Protein AF-A0AAN8IPD5-F1 (afdb_monomer)

Sequence (242 aa):
MLTAFNKPEFPAAEMFLQVVGNLLVKNCRNKSADIAIRTVSLEYLGLITSRLRSSMIWSIEDSKERMDLVVKTIKYEDNVQEDGTSLWPSVADVDISDMTFSEKQMELERALLDYIIVNKDITVEYAVRFYCCVWYKEILEDLQELEARYAESKRENLSEKEHRKNESRHLKKVKRAQAQKIFLIDLLGRKKDRQRRYENAKRFGSSMLESDVAWCIKYLAAKREFTHSFDSFLKQVSIFFY

Mean predicted aligned error: 6.93 Å

Solvent-accessible surface area (backbone atoms only — not comparable to full-atom values): 13507 Å² total; per-residue (Å²): 97,81,87,36,46,82,36,80,74,36,66,63,34,55,60,52,50,46,55,49,48,54,51,30,53,53,44,51,67,37,84,88,50,55,66,67,60,26,52,55,27,47,54,54,47,50,54,50,40,55,53,48,54,62,54,52,60,68,35,63,67,61,51,64,65,50,48,52,51,51,47,22,42,32,54,41,55,74,42,46,44,97,86,72,52,45,89,48,98,45,51,85,68,46,85,61,83,88,55,48,72,69,54,52,50,50,51,53,54,50,44,53,46,48,49,44,50,59,47,87,54,78,58,32,63,53,26,50,50,49,52,42,52,50,56,46,49,51,50,51,54,53,47,53,52,51,52,53,55,51,58,50,60,68,73,49,97,64,55,71,71,52,50,55,51,51,49,54,53,47,52,54,52,52,54,50,52,51,52,53,48,51,50,45,52,57,74,67,43,59,72,66,61,52,49,49,51,34,53,47,31,65,73,76,43,56,64,55,54,72,73,51,47,54,38,48,56,42,46,75,43,55,85,39,68,65,67,63,37,42,66,62,52,50,50,56,57,56,59,73,80,108

Foldseek 3Di:
DLVCVLPLLCLCPLVVLVVLLVVLLVQLPPPPHDPVSNVVSLVVLVVLLVSLVVLLVLQPPPPPVLLLLLLLLLQQLVQQDPVRDGPAPDSVRRDCPPPDPLNSLLSLLLLSLLQLLLPPDPSSLVSLVVSLVVVLVVLVVVLVVLVVVLVVVVVDPDDPVVNVVSVVVSVVSVVSSVVSNVSSVVSNDDPVVSVVSNVVCVVSNRSDDPVSSSNSSSNVCVPPVSSVCSVVSVVSSVVSVD

Structure (mmCIF, N/CA/C/O backbone):
data_AF-A0AAN8IPD5-F1
#
_entry.id   AF-A0AAN8IPD5-F1
#
loop_
_atom_site.group_PDB
_atom_site.id
_atom_site.type_symbol
_atom_site.label_atom_id
_atom_site.label_alt_id
_atom_site.label_comp_id
_atom_site.label_asym_id
_atom_site.label_entity_id
_atom_site.label_seq_id
_atom_site.pdbx_PDB_ins_code
_atom_site.Cartn_x
_atom_site.Cartn_y
_atom_site.Cartn_z
_atom_site.occupancy
_atom_site.B_iso_or_equiv
_atom_site.auth_seq_id
_atom_site.auth_comp_id
_atom_site.auth_asym_id
_atom_site.auth_atom_id
_atom_site.pdbx_PDB_model_num
ATOM 1 N N . MET A 1 1 ? -19.473 -7.414 -1.169 1.00 70.44 1 MET A N 1
ATOM 2 C CA . MET A 1 1 ? -18.384 -6.752 -0.412 1.00 70.44 1 MET A CA 1
ATOM 3 C C . MET A 1 1 ? -17.272 -7.718 -0.039 1.00 70.44 1 MET A C 1
ATOM 5 O O . MET A 1 1 ? -16.181 -7.547 -0.550 1.00 70.44 1 MET A O 1
ATOM 9 N N . LEU A 1 2 ? -17.513 -8.770 0.751 1.00 75.56 2 LEU A N 1
ATOM 10 C CA . LEU A 1 2 ? -16.447 -9.721 1.123 1.00 75.56 2 LEU A CA 1
ATOM 11 C C . LEU A 1 2 ? -15.816 -10.476 -0.059 1.00 75.56 2 LEU A C 1
ATOM 13 O O . LEU A 1 2 ? -14.651 -10.837 -0.000 1.00 75.56 2 LEU A O 1
ATOM 17 N N . THR A 1 3 ? -16.564 -10.682 -1.142 1.00 77.75 3 THR A N 1
ATOM 18 C CA . THR A 1 3 ? -16.054 -11.236 -2.408 1.00 77.75 3 THR A CA 1
ATOM 19 C C . THR A 1 3 ? -15.225 -10.243 -3.224 1.00 77.75 3 THR A C 1
ATOM 21 O O . THR A 1 3 ? -14.477 -10.659 -4.100 1.00 77.75 3 THR A O 1
ATOM 24 N N . ALA A 1 4 ? -15.386 -8.944 -2.967 1.00 80.56 4 ALA A N 1
ATOM 25 C CA . ALA A 1 4 ? -14.623 -7.863 -3.588 1.00 80.56 4 ALA A CA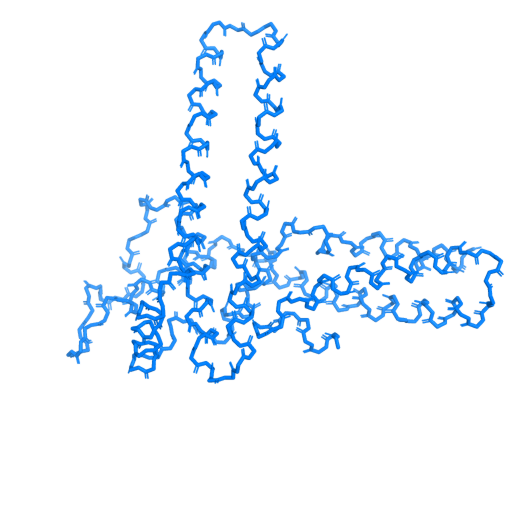 1
ATOM 26 C C . ALA A 1 4 ? -13.426 -7.435 -2.723 1.00 80.56 4 ALA A C 1
ATOM 28 O O . ALA A 1 4 ? -12.550 -6.715 -3.186 1.00 80.56 4 ALA A O 1
ATOM 29 N N . PHE A 1 5 ? -13.377 -7.879 -1.466 1.00 80.75 5 PHE A N 1
ATOM 30 C CA . PHE A 1 5 ? -12.255 -7.639 -0.573 1.00 80.75 5 PHE A CA 1
ATOM 31 C C . PHE A 1 5 ? -10.993 -8.315 -1.119 1.00 80.75 5 PHE A C 1
ATOM 33 O O . PHE A 1 5 ? -11.039 -9.482 -1.507 1.00 80.75 5 PHE A O 1
ATOM 40 N N . ASN A 1 6 ? -9.882 -7.576 -1.148 1.00 80.62 6 ASN A N 1
ATOM 41 C CA . ASN A 1 6 ? -8.613 -7.964 -1.776 1.00 80.62 6 ASN A CA 1
ATOM 42 C C . ASN A 1 6 ? -8.666 -8.206 -3.292 1.00 80.62 6 ASN A C 1
ATOM 44 O O . ASN A 1 6 ? -7.757 -8.835 -3.832 1.00 80.62 6 ASN A O 1
ATOM 48 N N . LYS A 1 7 ? -9.696 -7.712 -3.989 1.00 86.50 7 LYS A N 1
ATOM 49 C CA . LYS A 1 7 ? -9.678 -7.651 -5.451 1.00 86.50 7 LYS A CA 1
ATOM 50 C C . LYS A 1 7 ? -9.074 -6.325 -5.925 1.00 86.50 7 LYS A C 1
ATOM 52 O O . LYS A 1 7 ? -9.494 -5.280 -5.419 1.00 86.50 7 LYS A O 1
ATOM 57 N N . PRO A 1 8 ? -8.139 -6.346 -6.889 1.00 86.44 8 PRO A N 1
ATOM 58 C CA . PRO A 1 8 ? -7.454 -5.143 -7.362 1.00 86.44 8 PRO A CA 1
ATOM 59 C C . PRO A 1 8 ? -8.409 -4.128 -8.003 1.00 86.44 8 PRO A C 1
ATOM 61 O O . PRO A 1 8 ? -8.171 -2.929 -7.949 1.00 86.44 8 PRO A O 1
ATOM 64 N N . GLU A 1 9 ? -9.532 -4.565 -8.570 1.00 84.69 9 GLU A N 1
ATOM 65 C CA . GLU A 1 9 ? -10.496 -3.662 -9.208 1.00 84.69 9 GLU A CA 1
ATOM 66 C C . GLU A 1 9 ? -11.359 -2.897 -8.190 1.00 84.69 9 GLU A C 1
ATOM 68 O O . GLU A 1 9 ? -11.999 -1.902 -8.531 1.00 84.69 9 GLU A O 1
ATOM 73 N N . PHE A 1 10 ? -11.384 -3.344 -6.928 1.00 88.12 10 PHE A N 1
ATOM 74 C CA . PHE A 1 10 ? -12.294 -2.841 -5.897 1.00 88.12 10 PHE A CA 1
ATOM 75 C C . PHE A 1 10 ? -11.559 -2.357 -4.636 1.00 88.12 10 PHE A C 1
ATOM 77 O O . PHE A 1 10 ? -11.841 -2.837 -3.533 1.00 88.12 10 PHE A O 1
ATOM 84 N N . PRO A 1 11 ? -10.672 -1.349 -4.736 1.00 88.12 11 PRO A N 1
ATOM 85 C CA . PRO A 1 11 ? -9.880 -0.899 -3.590 1.00 88.12 11 PRO A CA 1
ATOM 86 C C . PRO A 1 11 ? -10.719 -0.291 -2.458 1.00 88.12 11 PRO A C 1
ATOM 88 O O . PRO A 1 11 ? -10.332 -0.342 -1.293 1.00 88.12 11 PRO A O 1
ATOM 91 N N . ALA A 1 12 ? -11.906 0.238 -2.767 1.00 88.25 12 ALA A N 1
ATOM 92 C CA . ALA A 1 12 ? -12.805 0.815 -1.771 1.00 88.25 12 ALA A CA 1
ATOM 93 C C . ALA A 1 12 ? -13.471 -0.224 -0.852 1.00 88.25 12 ALA A C 1
ATOM 95 O O . ALA A 1 12 ? -14.031 0.148 0.182 1.00 88.25 12 ALA A O 1
ATOM 96 N N . ALA A 1 13 ? -13.422 -1.517 -1.199 1.00 88.50 13 ALA A N 1
ATOM 97 C CA . ALA A 1 13 ? -14.066 -2.573 -0.421 1.00 88.50 13 ALA A CA 1
ATOM 98 C C . ALA A 1 13 ? -13.565 -2.614 1.032 1.00 88.50 13 ALA A C 1
ATOM 100 O O . ALA A 1 13 ? -14.363 -2.824 1.943 1.00 88.50 13 ALA A O 1
ATOM 101 N N . GLU A 1 14 ? -12.272 -2.362 1.250 1.00 86.38 14 GLU A N 1
ATOM 102 C CA . GLU A 1 14 ? -11.670 -2.286 2.584 1.00 86.38 14 GLU A CA 1
ATOM 103 C C . GLU A 1 14 ? -12.307 -1.173 3.430 1.00 86.38 14 GLU A C 1
ATOM 105 O O . GLU A 1 14 ? -12.790 -1.431 4.532 1.00 86.38 14 GLU A O 1
ATOM 110 N N . MET A 1 15 ? -12.399 0.048 2.889 1.00 87.06 15 MET A N 1
ATOM 111 C CA . MET A 1 15 ? -12.992 1.189 3.596 1.00 87.06 15 MET A CA 1
ATOM 112 C C . MET A 1 15 ? -14.460 0.940 3.951 1.00 87.06 15 MET A C 1
ATOM 114 O O . MET A 1 15 ? -14.888 1.237 5.067 1.00 87.06 15 MET A O 1
ATOM 118 N N . PHE A 1 16 ? -15.236 0.353 3.035 1.00 89.50 16 PHE A N 1
ATOM 119 C CA . PHE A 1 16 ? -16.620 -0.011 3.332 1.00 89.50 16 PHE A CA 1
ATOM 120 C C . PHE A 1 16 ? -16.709 -1.059 4.439 1.00 89.50 16 PHE A C 1
ATOM 122 O O . PHE A 1 16 ? -17.529 -0.914 5.344 1.00 89.50 16 PHE A O 1
ATOM 129 N N . LEU A 1 17 ? -15.860 -2.089 4.410 1.00 89.38 17 LEU A N 1
ATOM 130 C CA . LEU A 1 17 ? -15.836 -3.110 5.456 1.00 89.38 17 LEU A CA 1
ATOM 131 C C . LEU A 1 17 ? -15.392 -2.547 6.810 1.00 89.38 17 LEU A C 1
ATOM 133 O O . LEU A 1 17 ? -15.944 -2.959 7.826 1.00 89.38 17 LEU A O 1
ATOM 137 N N . GLN A 1 18 ? -14.481 -1.573 6.841 1.00 88.19 18 GLN A N 1
ATOM 138 C CA . GLN A 1 18 ? -14.094 -0.874 8.067 1.00 88.19 18 GLN A CA 1
ATOM 139 C C . GLN A 1 18 ? -15.270 -0.091 8.669 1.00 88.19 18 GLN A C 1
ATOM 141 O O . GLN A 1 18 ? -15.538 -0.192 9.870 1.00 88.19 18 GLN A O 1
ATOM 146 N N . VAL A 1 19 ? -15.997 0.674 7.849 1.00 89.62 19 VAL A N 1
ATOM 147 C CA . VAL A 1 19 ? -17.173 1.441 8.295 1.00 89.62 19 VAL A CA 1
ATOM 148 C C . VAL A 1 19 ? -18.281 0.504 8.772 1.00 89.62 19 VAL A C 1
ATOM 150 O O . VAL A 1 19 ? -18.838 0.709 9.852 1.00 89.62 19 VAL A O 1
ATOM 153 N N . VAL A 1 20 ? -18.571 -0.546 8.001 1.00 90.31 20 VAL A N 1
ATOM 154 C CA . VAL A 1 20 ? -19.571 -1.558 8.355 1.00 90.31 20 VAL A CA 1
ATOM 155 C C . VAL A 1 20 ? -19.167 -2.284 9.635 1.00 90.31 20 VAL A C 1
ATOM 157 O O . VAL A 1 20 ? -19.978 -2.364 10.548 1.00 90.31 20 VAL A O 1
ATOM 160 N N . GLY A 1 21 ? -17.919 -2.736 9.766 1.00 89.50 21 GLY A N 1
ATOM 161 C CA . GLY A 1 21 ? -17.414 -3.385 10.979 1.00 89.50 21 GLY A CA 1
ATOM 162 C C . GLY A 1 21 ? -17.592 -2.508 12.220 1.00 89.50 21 GLY A C 1
ATOM 163 O O . GLY A 1 21 ? -18.128 -2.959 13.232 1.00 89.50 21 GLY A O 1
ATOM 164 N N . ASN A 1 22 ? -17.259 -1.219 12.118 1.00 88.56 22 ASN A N 1
ATOM 165 C CA . ASN A 1 22 ? -17.457 -0.257 13.205 1.00 88.56 22 ASN A CA 1
ATOM 166 C C . ASN A 1 22 ? -18.940 -0.055 13.559 1.00 88.56 22 ASN A C 1
ATOM 168 O O . ASN A 1 22 ? -19.281 0.062 14.738 1.00 88.56 22 ASN A O 1
ATOM 172 N N . LEU A 1 23 ? -19.828 -0.016 12.563 1.00 90.12 23 LEU A N 1
ATOM 173 C CA . LEU A 1 23 ? -21.273 0.081 12.780 1.00 90.12 23 LEU A CA 1
ATOM 174 C C . LEU A 1 23 ? -21.830 -1.181 13.453 1.00 90.12 23 LEU A C 1
ATOM 176 O O . LEU A 1 23 ? -22.587 -1.072 14.416 1.00 90.12 23 LEU A O 1
ATOM 180 N N . LEU A 1 24 ? -21.419 -2.365 12.994 1.00 89.94 24 LEU A N 1
ATOM 181 C CA . LEU A 1 24 ? -21.829 -3.649 13.567 1.00 89.94 24 LEU A CA 1
ATOM 182 C C . LEU A 1 24 ? -21.395 -3.756 15.031 1.00 89.94 24 LEU A C 1
ATOM 184 O O . LEU A 1 24 ? -22.208 -4.095 15.885 1.00 89.94 24 LEU A O 1
ATOM 188 N N . VAL A 1 25 ? -20.157 -3.366 15.350 1.00 88.56 25 VAL A N 1
ATOM 189 C CA . VAL A 1 25 ? -19.668 -3.312 16.737 1.00 88.56 25 VAL A CA 1
ATOM 190 C C . VAL A 1 25 ? -20.524 -2.383 17.603 1.00 88.56 25 VAL A C 1
ATOM 192 O O . VAL A 1 25 ? -20.877 -2.746 18.728 1.00 88.56 25 VAL A O 1
ATOM 195 N N . LYS A 1 26 ? -20.887 -1.198 17.095 1.00 87.75 26 LYS A N 1
ATOM 196 C CA . LYS A 1 26 ? -21.768 -0.263 17.815 1.00 87.75 26 LYS A CA 1
ATOM 197 C C . LYS A 1 26 ? -23.149 -0.868 18.067 1.00 87.75 26 LYS A C 1
ATOM 199 O O . LYS A 1 26 ? -23.649 -0.762 19.184 1.00 87.75 26 LYS A O 1
ATOM 204 N N . ASN A 1 27 ? -23.729 -1.538 17.072 1.00 86.94 27 ASN A N 1
ATOM 205 C CA . ASN A 1 27 ? -25.028 -2.195 17.204 1.00 86.94 27 ASN A CA 1
ATOM 206 C C . ASN A 1 27 ? -24.983 -3.359 18.202 1.00 86.94 27 ASN A C 1
ATOM 208 O O . ASN A 1 27 ? -25.847 -3.431 19.069 1.00 86.94 27 ASN A O 1
ATOM 212 N N . CYS A 1 28 ? -23.953 -4.213 18.160 1.00 84.00 28 CYS A N 1
ATOM 213 C CA . CYS A 1 28 ? -23.793 -5.323 19.108 1.00 84.00 28 CYS A CA 1
ATOM 214 C C . CYS A 1 28 ? -23.699 -4.846 20.568 1.00 84.00 28 CYS A C 1
ATOM 216 O O . CYS A 1 28 ? -24.273 -5.471 21.464 1.00 84.00 28 CYS A O 1
ATOM 218 N N . ARG A 1 29 ? -22.995 -3.728 20.803 1.00 83.75 29 ARG A N 1
ATOM 219 C CA . ARG A 1 29 ? -22.810 -3.118 22.133 1.00 83.75 29 ARG A CA 1
ATOM 220 C C . ARG A 1 29 ? -24.035 -2.371 22.653 1.00 83.75 29 ARG A C 1
ATOM 222 O O . ARG A 1 29 ? -24.125 -2.121 23.855 1.00 83.75 29 ARG A O 1
ATOM 229 N N . ASN A 1 30 ? -24.951 -1.976 21.775 1.00 86.75 30 ASN A N 1
ATOM 230 C CA . ASN A 1 30 ? -26.115 -1.200 22.168 1.00 86.75 30 ASN A CA 1
ATOM 231 C C . ASN A 1 30 ? -27.138 -2.093 22.887 1.00 86.75 30 ASN A C 1
ATOM 233 O O . ASN A 1 30 ? -27.908 -2.805 22.250 1.00 86.75 30 ASN A O 1
ATOM 237 N N . LYS A 1 31 ? -27.169 -2.031 24.224 1.00 83.19 31 LYS A N 1
ATOM 238 C CA . LYS A 1 31 ? -28.110 -2.808 25.053 1.00 83.19 31 LYS A CA 1
ATOM 239 C C . LYS A 1 31 ? -29.580 -2.449 24.810 1.00 83.19 31 LYS A C 1
ATOM 241 O O . LYS A 1 31 ? -30.440 -3.267 25.111 1.00 83.19 31 LYS A O 1
ATOM 246 N N . SER A 1 32 ? -29.852 -1.263 24.268 1.00 86.38 32 SER A N 1
ATOM 247 C CA . SER A 1 32 ? -31.203 -0.799 23.938 1.00 86.38 32 SER A CA 1
ATOM 248 C C . SER A 1 32 ? -31.654 -1.216 22.535 1.00 86.38 32 SER A C 1
ATOM 250 O O . SER A 1 32 ? -32.812 -1.003 22.189 1.00 86.38 32 SER A O 1
ATOM 252 N N . ALA A 1 33 ? -30.754 -1.759 21.708 1.00 85.69 33 ALA A N 1
ATOM 253 C CA . ALA A 1 33 ? -31.112 -2.279 20.394 1.00 85.69 33 ALA A CA 1
ATOM 254 C C . ALA A 1 33 ? -31.815 -3.637 20.519 1.00 85.69 33 ALA A C 1
ATOM 256 O O . ALA A 1 33 ? -31.508 -4.426 21.416 1.00 85.69 33 ALA A O 1
ATOM 257 N N . ASP A 1 34 ? -32.714 -3.912 19.573 1.00 90.38 34 ASP A N 1
ATOM 258 C CA . ASP A 1 34 ? -33.399 -5.197 19.460 1.00 90.38 34 ASP A CA 1
ATOM 259 C C . ASP A 1 34 ? -32.383 -6.354 19.434 1.00 90.38 34 ASP A C 1
ATOM 261 O O . ASP A 1 34 ? -31.354 -6.294 18.749 1.00 90.38 34 ASP A O 1
ATOM 265 N N . ILE A 1 35 ? -32.688 -7.418 20.177 1.00 87.31 35 ILE A N 1
ATOM 266 C CA . ILE A 1 35 ? -31.917 -8.662 20.206 1.00 87.31 35 ILE A CA 1
ATOM 267 C C . ILE A 1 35 ? -31.727 -9.189 18.781 1.00 87.31 35 ILE A C 1
ATOM 269 O O . ILE A 1 35 ? -30.620 -9.597 18.442 1.00 87.31 35 ILE A O 1
ATOM 273 N N . ALA A 1 36 ? -32.745 -9.097 17.919 1.00 90.38 36 ALA A N 1
ATOM 274 C CA . ALA A 1 36 ? -32.643 -9.526 16.526 1.00 90.38 36 ALA A CA 1
ATOM 275 C C . ALA A 1 36 ? -31.544 -8.765 15.759 1.00 90.38 36 ALA A C 1
ATOM 277 O O . ALA A 1 36 ? -30.715 -9.376 15.082 1.00 90.38 36 ALA A O 1
ATOM 278 N N . ILE A 1 37 ? -31.474 -7.437 15.917 1.00 88.75 37 ILE A N 1
ATOM 279 C CA . ILE A 1 37 ? -30.447 -6.596 15.277 1.00 88.75 37 ILE A CA 1
ATOM 280 C C . ILE A 1 37 ? -29.057 -6.949 15.808 1.00 88.75 37 ILE A C 1
ATOM 282 O O . ILE A 1 37 ? -28.092 -6.997 15.040 1.00 88.75 37 ILE A O 1
ATOM 286 N N . ARG A 1 38 ? -28.941 -7.207 17.113 1.00 88.19 38 ARG A N 1
ATOM 287 C CA . ARG A 1 38 ? -27.674 -7.573 17.755 1.00 88.19 38 ARG A CA 1
ATOM 288 C C . ARG A 1 38 ? -27.175 -8.937 17.275 1.00 88.19 38 ARG A C 1
ATOM 290 O O . ARG A 1 38 ? -26.001 -9.047 16.935 1.00 88.19 38 ARG A O 1
ATOM 297 N N . THR A 1 39 ? -28.059 -9.929 17.164 1.00 88.81 39 THR A N 1
ATOM 298 C CA . THR A 1 39 ? -27.733 -11.270 16.651 1.00 88.81 39 THR A CA 1
ATOM 299 C C . THR A 1 39 ? -27.257 -11.210 15.201 1.00 88.81 39 THR A C 1
ATOM 301 O O . THR A 1 39 ? -26.165 -11.680 14.895 1.00 88.81 39 THR A O 1
ATOM 304 N N . VAL A 1 40 ? -28.002 -10.536 14.320 1.00 90.25 40 VAL A N 1
ATOM 305 C CA . VAL A 1 40 ? -27.607 -10.379 12.908 1.00 90.25 40 VAL A CA 1
ATOM 306 C C . VAL A 1 40 ? -26.288 -9.607 12.779 1.00 90.25 40 VAL A C 1
ATOM 308 O O . VAL A 1 40 ? -25.432 -9.940 11.959 1.00 90.25 40 VAL A O 1
ATOM 311 N N . SER A 1 41 ? -26.084 -8.582 13.613 1.00 90.31 41 SER A N 1
ATOM 312 C CA . SER A 1 41 ? -24.835 -7.815 13.600 1.00 90.31 41 SER A CA 1
ATOM 313 C C . SER A 1 41 ? -23.629 -8.672 13.999 1.00 90.31 41 SER A C 1
ATOM 315 O O . SER A 1 41 ? -22.549 -8.524 13.423 1.00 90.31 41 SER A O 1
ATOM 317 N N . LEU A 1 42 ? -23.818 -9.591 14.950 1.00 89.69 42 LEU A N 1
ATOM 318 C CA . LEU A 1 42 ? -22.801 -10.537 15.398 1.00 89.69 42 LEU A CA 1
ATOM 319 C C . LEU A 1 42 ? -22.427 -11.544 14.303 1.00 89.69 42 LEU A C 1
ATOM 321 O O . LEU A 1 42 ? -21.241 -11.788 14.087 1.00 89.69 42 LEU A O 1
ATOM 325 N N . GLU A 1 43 ? -23.411 -12.087 13.585 1.00 89.75 43 GLU A N 1
ATOM 326 C CA . GLU A 1 43 ? -23.185 -13.020 12.471 1.00 89.75 43 GLU A CA 1
ATOM 327 C C . GLU A 1 43 ? -22.338 -12.382 11.363 1.00 89.75 43 GLU A C 1
ATOM 329 O O . GLU A 1 43 ? -21.335 -12.954 10.921 1.00 89.75 43 GLU A O 1
ATOM 334 N N . TYR A 1 44 ? -22.682 -11.153 10.958 1.00 91.12 44 TYR A N 1
ATOM 335 C CA . TYR A 1 44 ? -21.899 -10.418 9.964 1.00 91.12 44 TYR A CA 1
ATOM 336 C C . TYR A 1 44 ? -20.493 -10.082 10.459 1.00 91.12 44 TYR A C 1
ATOM 338 O O . TYR A 1 44 ? -19.536 -10.193 9.690 1.00 91.12 44 TYR A O 1
ATOM 346 N N . LEU A 1 45 ? -20.345 -9.711 11.734 1.00 90.06 45 LEU A N 1
ATOM 347 C CA . LEU A 1 45 ? -19.032 -9.459 12.320 1.00 90.06 45 LEU A CA 1
ATOM 348 C C . LEU A 1 45 ? -18.175 -10.732 12.314 1.00 90.06 45 LEU A C 1
ATOM 350 O O . LEU A 1 45 ? -17.016 -10.675 11.917 1.00 90.06 45 LEU A O 1
ATOM 354 N N . GLY A 1 46 ? -18.750 -11.888 12.658 1.00 89.12 46 GLY A N 1
ATOM 355 C CA . GLY A 1 46 ? -18.075 -13.186 12.583 1.00 89.12 46 GLY A CA 1
ATOM 356 C C . GLY A 1 46 ? -17.599 -13.527 11.168 1.00 89.12 46 GLY A C 1
ATOM 357 O O . GLY A 1 46 ? -16.461 -13.966 10.983 1.00 89.12 46 GLY A O 1
ATOM 358 N N . LEU A 1 47 ? -18.422 -13.249 10.153 1.00 89.38 47 LEU A N 1
ATOM 359 C CA . LEU A 1 47 ? -18.060 -13.461 8.752 1.00 89.38 47 LEU A CA 1
ATOM 360 C C . LEU A 1 47 ? -16.902 -12.547 8.304 1.00 89.38 47 LEU A C 1
ATOM 362 O O . LEU A 1 47 ? -15.978 -13.010 7.629 1.00 89.38 47 LEU A O 1
ATOM 366 N N . ILE A 1 48 ? -16.922 -11.268 8.697 1.00 88.69 48 ILE A N 1
ATOM 367 C CA . ILE A 1 48 ? -15.831 -10.315 8.425 1.00 88.69 48 ILE A CA 1
ATOM 368 C C . ILE A 1 48 ? -14.546 -10.768 9.129 1.00 88.69 48 ILE A C 1
ATOM 370 O O . ILE A 1 48 ? -13.501 -10.872 8.489 1.00 88.69 48 ILE A O 1
ATOM 374 N N . THR A 1 49 ? -14.629 -11.104 10.416 1.00 86.56 49 THR A N 1
ATOM 375 C CA . THR A 1 49 ? -13.504 -11.563 11.243 1.00 86.56 49 THR A CA 1
ATOM 376 C C . THR A 1 49 ? -12.862 -12.833 10.679 1.00 86.56 49 THR A C 1
ATOM 378 O O . THR A 1 49 ? -11.638 -12.907 10.567 1.00 86.56 49 THR A O 1
ATOM 381 N N . SER A 1 50 ? -13.660 -13.809 10.233 1.00 85.88 50 SER A N 1
ATOM 382 C CA . SER A 1 50 ? -13.156 -15.019 9.566 1.00 85.88 50 SER A CA 1
ATOM 383 C C . SER A 1 50 ? -12.362 -14.685 8.296 1.00 85.88 50 SER A C 1
ATOM 385 O O . SER A 1 50 ? -11.238 -15.157 8.113 1.00 85.88 50 SER A O 1
ATOM 387 N N . ARG A 1 51 ? -12.903 -13.807 7.441 1.00 84.19 51 ARG A N 1
ATOM 388 C CA . ARG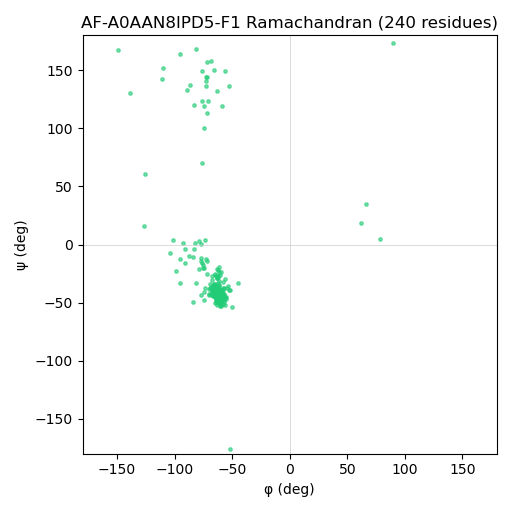 A 1 51 ? -12.234 -13.388 6.200 1.00 84.19 51 ARG A CA 1
ATOM 389 C C . ARG A 1 51 ? -10.958 -12.585 6.456 1.00 84.19 51 ARG A C 1
ATOM 391 O O . ARG A 1 51 ? -9.966 -12.811 5.762 1.00 84.19 51 ARG A O 1
ATOM 398 N N . LEU A 1 52 ? -10.958 -11.707 7.459 1.00 84.06 52 LEU A N 1
ATOM 399 C CA . LEU A 1 52 ? -9.774 -10.963 7.897 1.00 84.06 52 LEU A CA 1
ATOM 400 C C . LEU A 1 52 ? -8.652 -11.904 8.348 1.00 84.06 52 LEU A C 1
ATOM 402 O O . LEU A 1 52 ? -7.519 -11.761 7.890 1.00 84.06 52 LEU A O 1
ATOM 406 N N . ARG A 1 53 ? -8.974 -12.920 9.164 1.00 83.12 53 ARG A N 1
ATOM 407 C CA . ARG A 1 53 ? -8.001 -13.921 9.632 1.00 83.12 53 ARG A CA 1
ATOM 408 C C . ARG A 1 53 ? -7.317 -14.626 8.472 1.00 83.12 53 ARG A C 1
ATOM 410 O O . ARG A 1 53 ? -6.092 -14.712 8.455 1.00 83.12 53 ARG A O 1
ATOM 417 N N . SER A 1 54 ? -8.099 -15.114 7.507 1.00 80.12 54 SER A N 1
ATOM 418 C CA . SER A 1 54 ? -7.549 -15.765 6.318 1.00 80.12 54 SER A CA 1
ATOM 419 C C . SER A 1 54 ? -6.663 -14.810 5.524 1.00 80.12 54 SER A C 1
ATOM 421 O O . SER A 1 54 ? -5.602 -15.217 5.075 1.00 80.12 54 SER A O 1
ATOM 423 N N . SER A 1 55 ? -7.058 -13.543 5.368 1.00 75.19 55 SER A N 1
ATOM 424 C CA . SER A 1 55 ? -6.270 -12.546 4.633 1.00 75.19 55 SER A CA 1
ATOM 425 C C . SER A 1 55 ? -4.911 -12.254 5.277 1.00 75.19 55 SER A C 1
ATOM 427 O O . SER A 1 55 ? -3.917 -12.172 4.560 1.00 75.19 55 SER A O 1
ATOM 429 N N . MET A 1 56 ? -4.868 -12.129 6.607 1.00 72.25 56 MET A N 1
ATOM 430 C CA . MET A 1 56 ? -3.672 -11.758 7.374 1.00 72.25 56 MET A CA 1
ATOM 431 C C . MET A 1 56 ? -2.586 -12.847 7.376 1.00 72.25 56 MET A C 1
ATOM 433 O O . MET A 1 56 ? -1.401 -12.529 7.365 1.00 72.25 56 MET A O 1
ATOM 437 N N . ILE A 1 57 ? -2.970 -14.130 7.359 1.00 66.94 57 ILE A N 1
ATOM 438 C CA . ILE A 1 57 ? -2.013 -15.255 7.322 1.00 66.94 57 ILE A CA 1
ATOM 439 C C . ILE A 1 57 ? -1.125 -15.166 6.073 1.00 66.94 57 ILE A C 1
ATOM 441 O O . ILE A 1 57 ? 0.089 -15.297 6.164 1.00 66.94 57 ILE A O 1
ATOM 445 N N . TRP A 1 58 ? -1.719 -14.852 4.921 1.00 64.12 58 TRP A N 1
ATOM 446 C CA . TRP A 1 58 ? -1.014 -14.830 3.638 1.00 64.12 58 TRP A CA 1
ATOM 447 C C . TRP A 1 58 ? -0.126 -13.598 3.406 1.00 64.12 58 TRP A C 1
ATOM 449 O O . TRP A 1 58 ? 0.609 -13.580 2.421 1.00 64.12 58 TRP A O 1
ATOM 459 N N . SER A 1 59 ? -0.224 -12.550 4.232 1.00 64.19 59 SER A N 1
ATOM 460 C CA . SER A 1 59 ? 0.538 -11.304 4.040 1.00 64.19 59 SER A CA 1
ATOM 461 C C . SER A 1 59 ? 1.794 -11.198 4.903 1.00 64.19 59 SER A C 1
ATOM 463 O O . SER A 1 59 ? 2.684 -10.421 4.570 1.00 64.19 59 SER A O 1
ATOM 465 N N . ILE A 1 60 ? 1.848 -11.928 6.022 1.00 61.91 60 ILE A N 1
ATOM 466 C CA . ILE A 1 60 ? 2.905 -11.796 7.041 1.00 61.91 60 ILE A CA 1
ATOM 467 C C . ILE A 1 60 ? 4.032 -12.809 6.826 1.00 61.91 60 ILE A C 1
ATOM 469 O O . ILE A 1 60 ? 5.189 -12.507 7.113 1.00 61.91 60 ILE A O 1
ATOM 473 N N . GLU A 1 61 ? 3.710 -13.995 6.317 1.00 55.53 61 GLU A N 1
ATOM 474 C CA . GLU A 1 61 ? 4.696 -15.041 6.067 1.00 55.53 61 GLU A CA 1
ATOM 475 C C . GLU A 1 61 ? 5.567 -14.634 4.863 1.00 55.53 61 GLU A C 1
ATOM 477 O O . GLU A 1 61 ? 5.076 -14.478 3.746 1.00 55.53 61 GLU A O 1
ATOM 482 N N . ASP A 1 62 ? 6.849 -14.375 5.127 1.00 60.44 62 ASP A N 1
ATOM 483 C CA . ASP A 1 62 ? 7.899 -14.115 4.132 1.00 60.44 62 ASP A CA 1
ATOM 484 C C . ASP A 1 62 ? 7.791 -12.817 3.290 1.00 60.44 62 ASP A C 1
ATOM 486 O O . ASP A 1 62 ? 8.166 -12.731 2.119 1.00 60.44 62 ASP A O 1
ATOM 490 N N . SER A 1 63 ? 7.283 -11.735 3.889 1.00 77.94 63 SER A N 1
ATOM 491 C CA . SER A 1 63 ? 6.958 -10.512 3.140 1.00 77.94 63 SER A CA 1
ATOM 492 C C . SER A 1 63 ? 8.160 -9.811 2.483 1.00 77.94 63 SER A C 1
ATOM 494 O O . SER A 1 63 ? 7.989 -9.095 1.498 1.00 77.94 63 SER A O 1
ATOM 496 N N . LYS A 1 64 ? 9.374 -9.962 3.032 1.00 84.25 64 LYS A N 1
ATOM 497 C CA . LYS A 1 64 ? 10.571 -9.279 2.515 1.00 84.25 64 LYS A CA 1
ATOM 498 C C . LYS A 1 64 ? 11.203 -10.034 1.349 1.00 84.25 64 LYS A C 1
ATOM 500 O O . LYS A 1 64 ? 11.483 -9.402 0.334 1.00 84.25 64 LYS A O 1
ATOM 505 N N . GLU A 1 65 ? 11.428 -11.340 1.482 1.00 87.44 65 GLU A N 1
ATOM 506 C CA . GLU A 1 65 ? 12.026 -12.141 0.404 1.00 87.44 65 GLU A CA 1
ATOM 507 C C . GLU A 1 65 ? 11.078 -12.188 -0.790 1.00 87.44 65 GLU A C 1
ATOM 509 O O . GLU A 1 65 ? 11.500 -11.993 -1.930 1.00 87.44 65 GLU A O 1
ATOM 514 N N . ARG A 1 66 ? 9.770 -12.288 -0.521 1.00 89.31 66 ARG A N 1
ATOM 515 C CA . ARG A 1 66 ? 8.751 -12.194 -1.561 1.00 89.31 66 ARG A CA 1
ATOM 516 C C . ARG A 1 66 ? 8.715 -10.834 -2.254 1.00 89.31 66 ARG A C 1
ATOM 518 O O . ARG A 1 66 ? 8.619 -10.798 -3.476 1.00 89.31 66 ARG A O 1
ATOM 525 N N . MET A 1 67 ? 8.837 -9.722 -1.521 1.00 91.75 67 MET A N 1
ATOM 526 C CA . MET A 1 67 ? 8.959 -8.396 -2.145 1.00 91.75 67 MET A CA 1
ATOM 527 C C . MET A 1 67 ? 10.174 -8.335 -3.072 1.00 91.75 67 MET A C 1
ATOM 529 O O . MET A 1 67 ? 10.055 -7.859 -4.197 1.00 91.75 67 MET A O 1
ATOM 533 N N . ASP A 1 68 ? 11.325 -8.822 -2.612 1.00 93.12 68 ASP A N 1
ATOM 534 C CA . ASP A 1 68 ? 12.553 -8.819 -3.401 1.00 93.12 68 ASP A CA 1
ATOM 535 C C . ASP A 1 68 ? 12.403 -9.678 -4.667 1.00 93.12 68 ASP A C 1
ATOM 537 O O . ASP A 1 68 ? 12.779 -9.230 -5.748 1.00 93.12 68 ASP A O 1
ATOM 541 N N . LEU A 1 69 ? 11.781 -10.857 -4.570 1.00 92.00 69 LEU A N 1
ATOM 542 C CA . LEU A 1 69 ? 11.497 -11.724 -5.716 1.00 92.00 69 LEU A CA 1
ATOM 543 C C . LEU A 1 69 ? 10.544 -11.071 -6.727 1.00 92.00 69 LEU A C 1
ATOM 545 O O . LEU A 1 69 ? 10.827 -11.073 -7.925 1.00 92.00 69 LEU A O 1
ATOM 549 N N . VAL A 1 70 ? 9.434 -10.489 -6.262 1.00 92.56 70 VAL A N 1
ATOM 550 C CA . VAL A 1 70 ? 8.453 -9.835 -7.144 1.00 92.56 70 VAL A CA 1
ATOM 551 C C . VAL A 1 70 ? 9.078 -8.616 -7.823 1.00 92.56 70 VAL A C 1
ATOM 553 O O . VAL A 1 70 ? 8.937 -8.454 -9.030 1.00 92.56 70 VAL A O 1
ATOM 556 N N . VAL A 1 71 ? 9.847 -7.795 -7.099 1.00 94.00 71 VAL A N 1
ATOM 557 C CA . VAL A 1 71 ? 10.538 -6.640 -7.697 1.00 94.00 71 VAL A CA 1
ATOM 558 C C . VAL A 1 71 ? 11.598 -7.082 -8.705 1.00 94.00 71 VAL A C 1
ATOM 560 O O . VAL A 1 71 ? 11.687 -6.483 -9.775 1.00 94.00 71 VAL A O 1
ATOM 563 N N . LYS A 1 72 ? 12.370 -8.138 -8.418 1.00 92.81 72 LYS A N 1
ATOM 564 C CA . LYS A 1 72 ? 13.305 -8.715 -9.397 1.00 92.81 72 LYS A CA 1
ATOM 565 C C . LYS A 1 72 ? 12.583 -9.195 -10.651 1.00 92.81 72 LYS A C 1
ATOM 567 O O . LYS A 1 72 ? 13.070 -8.950 -11.747 1.00 92.81 72 LYS A O 1
ATOM 572 N N . THR A 1 73 ? 11.422 -9.826 -10.493 1.00 91.31 73 THR A N 1
ATOM 573 C CA . THR A 1 73 ? 10.602 -10.310 -11.613 1.00 91.31 73 THR A CA 1
ATOM 574 C C . THR A 1 73 ? 10.111 -9.144 -12.471 1.00 91.31 73 THR A C 1
ATOM 576 O O . THR A 1 73 ? 10.386 -9.123 -13.666 1.00 91.31 73 THR A O 1
ATOM 579 N N . ILE A 1 74 ? 9.532 -8.109 -11.850 1.00 90.56 74 ILE A N 1
ATOM 580 C CA . ILE A 1 74 ? 9.094 -6.885 -12.543 1.00 90.56 74 ILE A CA 1
ATOM 581 C C . ILE A 1 74 ? 10.258 -6.252 -13.316 1.00 90.56 74 ILE A C 1
ATOM 583 O O . ILE A 1 74 ? 10.124 -5.891 -14.481 1.00 90.56 74 ILE A O 1
ATOM 587 N N . LYS A 1 75 ? 11.428 -6.123 -12.677 1.00 90.06 75 LYS A N 1
ATOM 588 C CA . LYS A 1 75 ? 12.621 -5.534 -13.302 1.00 90.06 75 LYS A CA 1
ATOM 589 C C . LYS A 1 75 ? 13.177 -6.393 -14.429 1.00 90.06 75 LYS A C 1
ATOM 591 O O . LYS A 1 75 ? 13.659 -5.833 -15.409 1.00 90.06 75 LYS A O 1
ATOM 596 N N . TYR A 1 76 ? 13.141 -7.714 -14.294 1.00 88.38 76 TYR A N 1
ATOM 597 C CA . TYR A 1 76 ? 13.532 -8.627 -15.359 1.00 88.38 76 TYR A CA 1
ATOM 598 C C . TYR A 1 76 ? 12.648 -8.407 -16.589 1.00 88.38 76 TYR A C 1
ATOM 600 O O . TYR A 1 76 ? 13.172 -8.127 -17.664 1.00 88.38 76 TYR A O 1
ATOM 608 N N . GLU A 1 77 ? 11.328 -8.440 -16.402 1.00 84.56 77 GLU A N 1
ATOM 609 C CA . GLU A 1 77 ? 10.333 -8.306 -17.471 1.00 84.56 77 GLU A CA 1
ATOM 610 C C . GLU A 1 77 ? 10.364 -6.926 -18.139 1.00 84.56 77 GLU A C 1
ATOM 612 O O . GLU A 1 77 ? 10.316 -6.843 -19.363 1.00 84.56 77 GLU A O 1
ATOM 617 N N . ASP A 1 78 ? 10.564 -5.850 -17.373 1.00 82.88 78 ASP A N 1
ATOM 618 C CA . ASP A 1 78 ? 10.752 -4.494 -17.914 1.00 82.88 78 ASP A CA 1
ATOM 619 C C . ASP A 1 78 ? 11.989 -4.364 -18.825 1.00 82.88 78 ASP A C 1
ATOM 621 O O . ASP A 1 78 ? 12.066 -3.438 -19.634 1.00 82.88 78 ASP A O 1
ATOM 625 N N . ASN A 1 79 ? 12.979 -5.249 -18.668 1.00 83.19 79 ASN A N 1
ATOM 626 C CA . ASN A 1 79 ? 14.213 -5.262 -19.457 1.00 83.19 79 ASN A CA 1
ATOM 627 C C . ASN A 1 79 ? 14.210 -6.328 -20.561 1.00 83.19 79 ASN A C 1
ATOM 629 O O . ASN A 1 79 ? 15.231 -6.488 -21.235 1.00 83.19 79 ASN A O 1
ATOM 633 N N . VAL A 1 80 ? 13.107 -7.059 -20.751 1.00 80.88 80 VAL A N 1
ATOM 634 C CA . VAL A 1 80 ? 12.936 -7.948 -21.904 1.00 80.88 80 VAL A CA 1
ATOM 635 C C . VAL A 1 80 ? 12.671 -7.083 -23.136 1.00 80.88 80 VAL A C 1
ATOM 637 O O . VAL A 1 80 ? 11.712 -6.315 -23.192 1.00 80.88 80 VAL A O 1
ATOM 640 N N . GLN A 1 81 ? 13.549 -7.189 -24.126 1.00 76.31 81 GLN A N 1
ATOM 641 C CA . GLN A 1 81 ? 13.442 -6.490 -25.401 1.00 76.31 81 GLN A CA 1
ATOM 642 C C . GLN A 1 81 ? 12.491 -7.222 -26.362 1.00 76.31 81 GLN A C 1
ATOM 644 O O . GLN A 1 81 ? 12.111 -8.373 -26.149 1.00 76.31 81 GLN A O 1
ATOM 649 N N . GLU A 1 82 ? 12.114 -6.559 -27.461 1.00 71.19 82 GLU A N 1
ATOM 650 C CA . GLU A 1 82 ? 11.212 -7.128 -28.479 1.00 71.19 82 GLU A CA 1
ATOM 651 C C . GLU A 1 82 ? 11.783 -8.376 -29.179 1.00 71.19 82 GLU A C 1
ATOM 653 O O . GLU A 1 82 ? 11.023 -9.184 -29.709 1.00 71.19 82 GLU A O 1
ATOM 658 N N . ASP A 1 83 ? 13.106 -8.560 -29.159 1.00 74.81 83 ASP A N 1
ATOM 659 C CA . ASP A 1 83 ? 13.798 -9.742 -29.687 1.00 74.81 83 ASP A CA 1
ATOM 660 C C . ASP A 1 83 ? 13.817 -10.933 -28.705 1.00 74.81 83 ASP A C 1
ATOM 662 O O . ASP A 1 83 ? 14.372 -11.987 -29.016 1.00 74.81 83 ASP A O 1
ATOM 666 N N . GLY A 1 84 ? 13.200 -10.778 -27.527 1.00 71.50 84 GLY A N 1
ATOM 667 C CA . GLY A 1 84 ? 13.168 -11.780 -26.464 1.00 71.50 84 GLY A CA 1
ATOM 668 C C . GLY A 1 84 ? 14.453 -11.850 -25.637 1.00 71.50 84 GLY A C 1
ATOM 669 O O . GLY A 1 84 ? 14.556 -12.710 -24.763 1.00 71.50 84 GLY A O 1
ATOM 670 N N . THR A 1 85 ? 15.428 -10.967 -25.879 1.00 77.38 85 THR A N 1
ATOM 671 C CA . THR A 1 85 ? 16.636 -10.869 -25.056 1.00 77.38 85 THR A CA 1
ATOM 672 C C . THR A 1 85 ? 16.398 -9.948 -23.864 1.00 77.38 85 THR A C 1
ATOM 674 O O . THR A 1 85 ? 15.796 -8.883 -23.981 1.00 77.38 85 THR A O 1
ATOM 677 N N . SER A 1 86 ? 16.878 -10.344 -22.690 1.00 79.25 86 SER A N 1
ATOM 678 C CA . SER A 1 86 ? 16.853 -9.518 -21.483 1.00 79.25 86 SER A CA 1
ATOM 679 C C . SER A 1 86 ? 18.259 -9.074 -21.103 1.00 79.25 86 SER A C 1
ATOM 681 O O . SER A 1 86 ? 19.235 -9.780 -21.352 1.00 79.25 86 SER A O 1
ATOM 683 N N . LEU A 1 87 ? 18.364 -7.918 -20.441 1.00 83.62 87 LEU A N 1
ATOM 684 C CA . LEU A 1 87 ? 19.631 -7.433 -19.869 1.00 83.62 87 LEU A CA 1
ATOM 685 C C . LEU A 1 87 ? 20.266 -8.449 -18.899 1.00 83.62 87 LEU A C 1
ATOM 687 O O . LEU A 1 87 ? 21.485 -8.511 -18.758 1.00 83.62 87 LEU A O 1
ATOM 691 N N . TRP A 1 88 ? 19.425 -9.242 -18.238 1.00 85.81 88 TRP A N 1
ATOM 692 C CA . TRP A 1 88 ? 19.812 -10.231 -17.239 1.00 85.81 88 TRP A CA 1
ATOM 693 C C . TRP A 1 88 ? 19.582 -11.648 -17.774 1.00 85.81 88 TRP A C 1
ATOM 695 O O . TRP A 1 88 ? 18.559 -11.865 -18.421 1.00 85.81 88 TRP A O 1
ATOM 705 N N . PRO A 1 89 ? 20.453 -12.632 -17.488 1.00 84.62 89 PRO A N 1
ATOM 706 C CA . PRO A 1 89 ? 20.231 -14.023 -17.898 1.00 84.62 89 PRO A CA 1
ATOM 707 C C . PRO A 1 89 ? 19.019 -14.666 -17.214 1.00 84.62 89 PRO A C 1
ATOM 709 O O . PRO A 1 89 ? 18.317 -15.473 -17.820 1.00 84.62 89 PRO A O 1
ATOM 712 N N . SER A 1 90 ? 18.757 -14.304 -15.957 1.00 87.88 90 SER A N 1
ATOM 713 C CA . SER A 1 90 ? 17.620 -14.793 -15.179 1.00 87.88 90 SER A CA 1
ATOM 714 C C . SER A 1 90 ? 17.124 -13.753 -14.170 1.00 87.88 90 SER A C 1
ATOM 716 O O . SER A 1 90 ? 17.816 -12.783 -13.855 1.00 87.88 90 SER A O 1
ATOM 718 N N . VAL A 1 91 ? 15.939 -13.990 -13.598 1.00 87.25 91 VAL A N 1
ATOM 719 C CA . VAL A 1 91 ? 15.383 -13.181 -12.496 1.00 87.25 91 VAL A CA 1
ATOM 720 C C . VAL A 1 91 ? 16.320 -13.156 -11.280 1.00 87.25 91 VAL A C 1
ATOM 722 O O . VAL A 1 91 ? 16.388 -12.154 -10.571 1.00 87.25 91 VAL A O 1
ATOM 725 N N . ALA A 1 92 ? 17.070 -14.236 -11.030 1.00 89.06 92 ALA A N 1
ATOM 726 C CA . ALA A 1 92 ? 17.975 -14.319 -9.884 1.00 89.06 92 ALA A CA 1
ATOM 727 C C . ALA A 1 92 ? 19.126 -13.307 -9.982 1.00 89.06 92 ALA A C 1
ATOM 729 O O . ALA A 1 92 ? 19.526 -12.743 -8.956 1.00 89.06 92 ALA A O 1
ATOM 730 N N . ASP A 1 93 ? 19.585 -13.049 -11.209 1.00 89.38 93 ASP A N 1
ATOM 731 C CA . ASP A 1 93 ? 20.721 -12.179 -11.509 1.00 89.38 93 ASP A CA 1
ATOM 732 C C . ASP A 1 93 ? 20.379 -10.695 -11.382 1.00 89.38 93 ASP A C 1
ATOM 734 O O . ASP A 1 93 ? 21.286 -9.883 -11.244 1.00 89.38 93 ASP A O 1
ATOM 738 N N . VAL A 1 94 ? 19.089 -10.337 -11.387 1.00 90.12 94 VAL A N 1
ATOM 739 C CA . VAL A 1 94 ? 18.649 -8.944 -11.274 1.00 90.12 94 VAL A CA 1
ATOM 740 C C . VAL A 1 94 ? 19.166 -8.326 -9.979 1.00 90.12 94 VAL A C 1
ATOM 742 O O . VAL A 1 94 ? 18.818 -8.760 -8.871 1.00 90.12 94 VAL A O 1
ATOM 745 N N . ASP A 1 95 ? 19.966 -7.272 -10.129 1.00 89.44 95 ASP A N 1
ATOM 746 C CA . ASP A 1 95 ? 20.497 -6.521 -9.002 1.00 89.44 95 ASP A CA 1
ATOM 747 C C . ASP A 1 95 ? 19.489 -5.476 -8.503 1.00 89.44 95 ASP A C 1
ATOM 749 O O . ASP A 1 95 ? 19.070 -4.569 -9.222 1.00 89.44 95 ASP A O 1
ATOM 753 N N . ILE A 1 96 ? 19.102 -5.622 -7.235 1.00 91.50 96 ILE A N 1
ATOM 754 C CA . ILE A 1 96 ? 18.232 -4.695 -6.498 1.00 91.50 96 ILE A CA 1
ATOM 755 C C . ILE A 1 96 ? 18.882 -4.247 -5.181 1.00 91.50 96 ILE A C 1
ATOM 757 O O . ILE A 1 96 ? 18.186 -3.785 -4.272 1.00 91.50 96 ILE A O 1
ATOM 761 N N . SER A 1 97 ? 20.196 -4.447 -5.034 1.00 89.81 97 SER A N 1
ATOM 762 C CA . SER A 1 97 ? 20.939 -4.156 -3.802 1.00 89.81 97 SER A CA 1
ATOM 763 C C . SER A 1 97 ? 20.972 -2.660 -3.478 1.00 89.81 97 SER A C 1
ATOM 765 O O . SER A 1 97 ? 20.813 -2.282 -2.316 1.00 89.81 97 SER A O 1
ATOM 767 N N . ASP A 1 98 ? 21.053 -1.819 -4.509 1.00 89.19 98 ASP A N 1
ATOM 768 C CA . ASP A 1 98 ? 21.025 -0.360 -4.385 1.00 89.19 98 ASP A CA 1
ATOM 769 C C . ASP A 1 98 ? 19.617 0.204 -4.137 1.00 89.19 98 ASP A C 1
ATOM 771 O O . ASP A 1 98 ? 19.467 1.357 -3.721 1.00 89.19 98 ASP A O 1
ATOM 775 N N . MET A 1 99 ? 18.567 -0.598 -4.348 1.00 92.50 99 MET A N 1
ATOM 776 C CA . MET A 1 99 ? 17.191 -0.143 -4.170 1.00 92.50 99 MET A CA 1
ATOM 777 C C . MET A 1 99 ? 16.817 -0.060 -2.693 1.00 92.50 99 MET A C 1
ATOM 779 O O . MET A 1 99 ? 16.799 -1.044 -1.943 1.00 92.50 99 MET A O 1
ATOM 783 N N . THR A 1 100 ? 16.394 1.125 -2.277 1.00 92.81 100 THR A N 1
ATOM 784 C CA . THR A 1 100 ? 15.777 1.333 -0.975 1.00 92.81 100 THR A CA 1
ATOM 785 C C . THR A 1 100 ? 14.404 0.664 -0.909 1.00 92.81 100 THR A C 1
ATOM 787 O O . THR A 1 100 ? 13.725 0.456 -1.912 1.00 92.81 100 THR A O 1
ATOM 790 N N . PHE A 1 101 ? 13.938 0.385 0.310 1.00 90.75 101 PHE A N 1
ATOM 791 C CA . PHE A 1 101 ? 12.597 -0.166 0.540 1.00 90.75 101 PHE A CA 1
ATOM 792 C C . PHE A 1 101 ? 11.483 0.644 -0.149 1.00 90.75 101 PHE A C 1
ATOM 794 O O . PHE A 1 101 ? 10.550 0.072 -0.697 1.00 90.75 101 PHE A O 1
ATOM 801 N N . SER A 1 102 ? 11.594 1.975 -0.146 1.00 91.56 102 SER A N 1
ATOM 802 C CA . SER A 1 102 ? 10.605 2.858 -0.774 1.00 91.56 102 SER A CA 1
ATOM 803 C C . SER A 1 102 ? 10.583 2.725 -2.290 1.00 91.56 102 SER A C 1
ATOM 805 O O . SER A 1 102 ? 9.511 2.819 -2.870 1.00 91.56 102 SER A O 1
ATOM 807 N N . GLU A 1 103 ? 11.733 2.514 -2.928 1.00 93.62 103 GLU A N 1
ATOM 808 C CA . GLU A 1 103 ? 11.791 2.304 -4.378 1.00 93.62 103 GLU A CA 1
ATOM 809 C C . GLU A 1 103 ? 11.184 0.950 -4.737 1.00 93.62 103 GLU A C 1
ATOM 811 O O . GLU A 1 103 ? 10.364 0.876 -5.642 1.00 93.62 103 GLU A O 1
ATOM 816 N N . LYS A 1 104 ? 11.483 -0.100 -3.959 1.00 94.38 104 LYS A N 1
ATOM 817 C CA . LYS A 1 104 ? 10.843 -1.417 -4.108 1.00 94.38 104 LYS A CA 1
ATOM 818 C C . LYS A 1 104 ? 9.320 -1.330 -3.963 1.00 94.38 104 LYS A C 1
ATOM 820 O O . LYS A 1 104 ? 8.595 -1.900 -4.769 1.00 94.38 104 LYS A O 1
ATOM 825 N N . GLN A 1 105 ? 8.833 -0.576 -2.976 1.00 93.44 105 GLN A N 1
ATOM 826 C CA . GLN A 1 105 ? 7.401 -0.341 -2.793 1.00 93.44 105 GLN A CA 1
ATOM 827 C C . GLN A 1 105 ? 6.782 0.402 -3.989 1.00 93.44 105 GLN A C 1
ATOM 829 O O . GLN A 1 105 ? 5.736 -0.014 -4.473 1.00 93.44 105 GLN A O 1
ATOM 834 N N . MET A 1 106 ? 7.437 1.448 -4.503 1.00 94.25 106 MET A N 1
ATOM 835 C CA . MET A 1 106 ? 6.967 2.183 -5.686 1.00 94.25 106 MET A CA 1
ATOM 836 C C . MET A 1 106 ? 6.895 1.288 -6.933 1.00 94.25 106 MET A C 1
ATOM 838 O O . MET A 1 106 ? 5.966 1.419 -7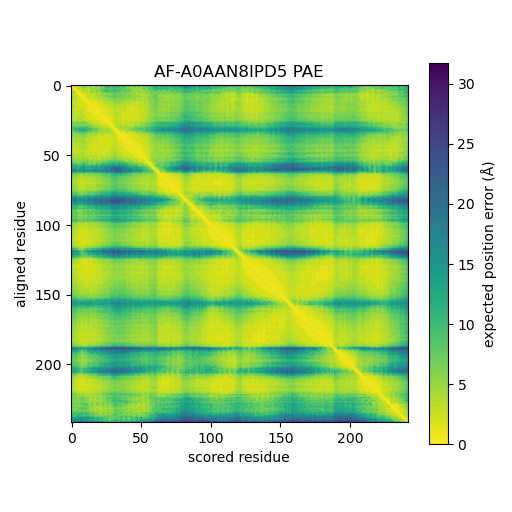.725 1.00 94.25 106 MET A O 1
ATOM 842 N N . GLU A 1 107 ? 7.824 0.341 -7.102 1.00 93.50 107 GLU A N 1
ATOM 843 C CA . GLU A 1 107 ? 7.739 -0.642 -8.191 1.00 93.50 107 GLU A CA 1
ATOM 844 C C . GLU A 1 107 ? 6.505 -1.540 -8.070 1.00 93.50 107 GLU A C 1
ATOM 846 O O . GLU A 1 107 ? 5.791 -1.730 -9.054 1.00 93.50 107 GLU A O 1
ATOM 851 N N . LEU A 1 108 ? 6.211 -2.034 -6.864 1.00 93.88 108 LEU A N 1
ATOM 852 C CA . LEU A 1 108 ? 4.997 -2.812 -6.607 1.00 93.88 108 LEU A CA 1
ATOM 853 C C . LEU A 1 108 ? 3.726 -1.993 -6.872 1.00 93.88 108 LEU A C 1
ATOM 855 O O . LEU A 1 108 ? 2.797 -2.483 -7.508 1.00 93.88 108 LEU A O 1
ATOM 859 N N . GLU A 1 109 ? 3.690 -0.741 -6.409 1.00 94.50 109 GLU A N 1
ATOM 860 C CA . GLU A 1 109 ? 2.574 0.183 -6.635 1.00 94.50 109 GLU A CA 1
ATOM 861 C C . GLU A 1 109 ? 2.348 0.419 -8.134 1.00 94.50 109 GLU A C 1
ATOM 863 O O . GLU A 1 109 ? 1.217 0.318 -8.610 1.00 94.50 109 GLU A O 1
ATOM 868 N N . ARG A 1 110 ? 3.416 0.671 -8.904 1.00 91.88 110 ARG A N 1
ATOM 869 C CA . ARG A 1 110 ? 3.342 0.823 -10.364 1.00 91.88 110 ARG A CA 1
ATOM 870 C C . ARG A 1 110 ? 2.819 -0.445 -11.034 1.00 91.88 110 ARG A C 1
ATOM 872 O O . ARG A 1 110 ? 1.843 -0.355 -11.776 1.00 91.88 110 ARG A O 1
ATOM 879 N N . ALA A 1 111 ? 3.427 -1.597 -10.751 1.00 91.25 111 ALA A N 1
ATOM 880 C CA . ALA A 1 111 ? 3.067 -2.871 -11.370 1.00 91.25 111 ALA A CA 1
ATOM 881 C C . ALA A 1 111 ? 1.614 -3.271 -11.065 1.00 91.25 111 ALA A C 1
ATOM 883 O O . ALA A 1 111 ? 0.891 -3.718 -11.954 1.00 91.25 111 ALA A O 1
ATOM 884 N N . LEU A 1 112 ? 1.139 -3.030 -9.837 1.00 91.81 112 LEU A N 1
ATOM 885 C CA . LEU A 1 112 ? -0.261 -3.246 -9.469 1.00 91.81 112 LEU A CA 1
ATOM 886 C C . LEU A 1 112 ? -1.212 -2.375 -10.300 1.00 91.81 112 LEU A C 1
ATOM 888 O O . LEU A 1 112 ? -2.241 -2.855 -10.777 1.00 91.81 112 LEU A O 1
ATOM 892 N N . LEU A 1 113 ? -0.882 -1.097 -10.490 1.00 90.25 113 LEU A N 1
ATOM 893 C CA . LEU A 1 113 ? -1.702 -0.207 -11.310 1.00 90.25 113 LEU A CA 1
ATOM 894 C C . LEU A 1 113 ? -1.650 -0.578 -12.792 1.00 90.25 113 LEU A C 1
ATOM 896 O O . LEU A 1 113 ? -2.673 -0.470 -13.465 1.00 90.25 113 LEU A O 1
ATOM 900 N N . ASP A 1 114 ? -0.496 -1.007 -13.297 1.00 87.50 114 ASP A N 1
ATOM 901 C CA . ASP A 1 114 ? -0.348 -1.480 -14.674 1.00 87.50 114 ASP A CA 1
ATOM 902 C C . ASP A 1 114 ? -1.190 -2.744 -14.912 1.00 87.50 114 ASP A C 1
ATOM 904 O O . ASP A 1 114 ? -1.920 -2.792 -15.903 1.00 87.50 114 ASP A O 1
ATOM 908 N N . TYR A 1 115 ? -1.221 -3.686 -13.958 1.00 88.00 115 TYR A N 1
ATOM 909 C CA . TYR A 1 115 ? -2.128 -4.842 -13.983 1.00 88.00 115 TYR A CA 1
ATOM 910 C C . TYR A 1 115 ? -3.602 -4.415 -14.076 1.00 88.00 115 TYR A C 1
ATOM 912 O O . TYR A 1 115 ? -4.349 -4.903 -14.925 1.00 88.00 115 TYR A O 1
ATOM 920 N N . ILE A 1 116 ? -4.027 -3.461 -13.237 1.00 87.19 116 ILE A N 1
ATOM 921 C CA . ILE A 1 116 ? -5.417 -2.975 -13.210 1.00 87.19 116 ILE A CA 1
ATOM 922 C C . ILE A 1 116 ? -5.780 -2.256 -14.515 1.00 87.19 116 ILE A C 1
ATOM 924 O O . ILE A 1 116 ? -6.893 -2.412 -15.013 1.00 87.19 116 ILE A O 1
ATOM 928 N N . ILE A 1 117 ? -4.849 -1.491 -15.092 1.00 84.31 117 ILE A N 1
ATOM 929 C CA . ILE A 1 117 ? -5.087 -0.669 -16.287 1.00 84.31 117 ILE A CA 1
ATOM 930 C C . ILE A 1 117 ? -5.352 -1.496 -17.546 1.00 84.31 117 ILE A C 1
ATOM 932 O O . ILE A 1 117 ? -6.055 -1.019 -18.437 1.00 84.31 117 ILE A O 1
ATOM 936 N N . VAL A 1 118 ? -4.837 -2.725 -17.629 1.00 79.31 118 VAL A N 1
ATOM 937 C CA . VAL A 1 118 ? -5.112 -3.631 -18.759 1.00 79.31 118 VAL A CA 1
ATOM 938 C C . VAL A 1 118 ? -6.597 -3.996 -18.842 1.00 79.31 118 VAL A C 1
ATOM 940 O O . VAL A 1 118 ? -7.119 -4.224 -19.940 1.00 79.31 118 VAL A O 1
ATOM 943 N N . ASN A 1 119 ? -7.306 -4.008 -17.711 1.00 74.12 119 ASN A N 1
ATOM 944 C CA . ASN A 1 119 ? -8.741 -4.233 -17.698 1.00 74.12 119 ASN A CA 1
ATOM 945 C C . ASN A 1 119 ? -9.460 -2.993 -18.281 1.00 74.12 119 ASN A C 1
ATOM 947 O O . ASN A 1 119 ? -9.259 -1.864 -17.851 1.00 74.12 119 ASN A O 1
ATOM 951 N N . LYS A 1 120 ? -10.271 -3.171 -19.329 1.00 61.53 120 LYS A N 1
ATOM 952 C CA . LYS A 1 120 ? -10.858 -2.057 -20.109 1.00 61.53 120 LYS A CA 1
ATOM 953 C C . LYS A 1 120 ? -12.070 -1.384 -19.455 1.00 61.53 120 LYS A C 1
ATOM 955 O O . LYS A 1 120 ? -12.699 -0.529 -20.080 1.00 61.53 120 LYS A O 1
ATOM 960 N N . ASP A 1 121 ? -12.449 -1.799 -18.255 1.00 73.94 121 ASP A N 1
ATOM 961 C CA . ASP A 1 121 ? -13.647 -1.296 -17.594 1.00 73.94 121 ASP A CA 1
ATOM 962 C C . ASP A 1 121 ? -13.453 0.150 -17.096 1.00 73.94 121 ASP A C 1
ATOM 964 O O . ASP A 1 121 ? -12.384 0.534 -16.627 1.00 73.94 121 ASP A O 1
ATOM 968 N N . ILE A 1 122 ? -14.500 0.975 -17.161 1.00 64.19 122 ILE A N 1
ATOM 969 C CA . ILE A 1 122 ? -14.490 2.365 -16.675 1.00 64.19 122 ILE A CA 1
ATOM 970 C C . ILE A 1 122 ? -14.163 2.451 -15.175 1.00 64.19 122 ILE A C 1
ATOM 972 O O . ILE A 1 122 ? -13.653 3.463 -14.689 1.00 64.19 122 ILE A O 1
ATOM 976 N N . THR A 1 123 ? -14.411 1.363 -14.444 1.00 74.69 123 THR A N 1
ATOM 977 C CA . THR A 1 123 ? -14.084 1.181 -13.024 1.00 74.69 123 THR A CA 1
ATOM 978 C C . THR A 1 123 ? -12.582 1.289 -12.737 1.00 74.69 123 THR A C 1
ATOM 980 O O . THR A 1 123 ? -12.196 1.741 -11.658 1.00 74.69 123 THR A O 1
ATOM 983 N N . VAL A 1 124 ? -11.727 0.997 -13.719 1.00 78.50 124 VAL A N 1
ATOM 984 C CA . VAL A 1 124 ? -10.262 1.041 -13.608 1.00 78.50 124 VAL A CA 1
ATOM 985 C C . VAL A 1 124 ? -9.730 2.446 -13.368 1.00 78.50 124 VAL A C 1
ATOM 987 O O . VAL A 1 124 ? -8.825 2.637 -12.558 1.00 78.50 124 VAL A O 1
ATOM 990 N N . GLU A 1 125 ? -10.304 3.465 -14.012 1.00 81.62 125 GLU A N 1
ATOM 991 C CA . GLU A 1 125 ? -9.865 4.847 -13.796 1.00 81.62 125 GLU A CA 1
ATOM 992 C C . GLU A 1 125 ? -10.119 5.293 -12.351 1.00 81.62 125 GLU A C 1
ATOM 994 O O . GLU A 1 125 ? -9.275 5.971 -11.753 1.00 81.62 125 GLU A O 1
ATOM 999 N N . TYR A 1 126 ? -11.252 4.878 -11.782 1.00 87.31 126 TYR A N 1
ATOM 1000 C CA . TYR A 1 126 ? -11.590 5.132 -10.387 1.00 87.31 126 TYR A CA 1
ATOM 1001 C C . TYR A 1 126 ? -10.707 4.328 -9.435 1.00 87.31 126 TYR A C 1
ATOM 1003 O O . TYR A 1 126 ? -10.215 4.903 -8.468 1.00 87.31 126 TYR A O 1
ATOM 1011 N N . ALA A 1 127 ? -10.452 3.049 -9.724 1.00 88.62 127 ALA A N 1
ATOM 1012 C CA . ALA A 1 127 ? -9.585 2.204 -8.907 1.00 88.62 127 ALA A CA 1
ATOM 1013 C C . ALA A 1 127 ? -8.161 2.775 -8.820 1.00 88.62 127 ALA A C 1
ATOM 1015 O O . ALA A 1 127 ? -7.646 2.969 -7.721 1.00 88.62 127 ALA A O 1
ATOM 1016 N N . VAL A 1 128 ? -7.566 3.150 -9.959 1.00 88.94 128 VAL A N 1
ATOM 1017 C CA . VAL A 1 128 ? -6.228 3.765 -10.019 1.00 88.94 128 VAL A CA 1
ATOM 1018 C C . VAL A 1 128 ? -6.173 5.055 -9.201 1.00 88.94 128 VAL A C 1
ATOM 1020 O O . VAL A 1 128 ? -5.270 5.236 -8.386 1.00 88.94 128 VAL A O 1
ATOM 1023 N N . ARG A 1 129 ? -7.157 5.950 -9.379 1.00 90.62 129 ARG A N 1
ATOM 1024 C CA . ARG A 1 129 ? -7.246 7.187 -8.585 1.00 90.62 129 ARG A CA 1
ATOM 1025 C C . ARG A 1 129 ? -7.350 6.895 -7.099 1.00 90.62 129 ARG A C 1
ATOM 1027 O O . ARG A 1 129 ? -6.663 7.530 -6.309 1.00 90.62 129 ARG A O 1
ATOM 1034 N N . PHE A 1 130 ? -8.195 5.941 -6.735 1.00 92.38 130 PHE A N 1
ATOM 1035 C CA . PHE A 1 130 ? -8.428 5.582 -5.350 1.00 92.38 130 PHE A CA 1
ATOM 1036 C C . PHE A 1 130 ? -7.155 5.047 -4.687 1.00 92.38 130 PHE A C 1
ATOM 1038 O O . PHE A 1 130 ? -6.798 5.541 -3.622 1.00 92.38 130 PHE A O 1
ATOM 1045 N N . TYR A 1 131 ? -6.430 4.120 -5.326 1.00 93.75 131 TYR A N 1
ATOM 1046 C CA . TYR A 1 131 ? -5.143 3.627 -4.816 1.00 93.75 131 TYR A CA 1
ATOM 1047 C C . TYR A 1 131 ? -4.145 4.760 -4.589 1.00 93.75 131 TYR A C 1
ATOM 1049 O O . TYR A 1 131 ? -3.641 4.909 -3.477 1.00 93.75 131 TYR A O 1
ATOM 1057 N N . CYS A 1 132 ? -3.918 5.608 -5.598 1.00 94.00 132 CYS A N 1
ATOM 1058 C CA . CYS A 1 132 ? -2.997 6.734 -5.464 1.00 94.00 132 CYS A CA 1
ATOM 1059 C C . CYS A 1 132 ? -3.423 7.694 -4.346 1.00 94.00 132 CYS A C 1
ATOM 1061 O O . CYS A 1 132 ? -2.572 8.154 -3.594 1.00 94.00 132 CYS A O 1
ATOM 1063 N N . CYS A 1 133 ? -4.719 7.988 -4.198 1.00 94.31 133 CYS A N 1
ATOM 1064 C CA . CYS A 1 133 ? -5.216 8.832 -3.112 1.00 94.31 133 CYS A CA 1
ATOM 1065 C C . CYS A 1 133 ? -4.985 8.207 -1.731 1.00 94.31 133 CYS A C 1
ATOM 1067 O O . CYS A 1 133 ? -4.588 8.921 -0.812 1.00 94.31 133 CYS A O 1
ATOM 1069 N N . VAL A 1 134 ? -5.220 6.901 -1.579 1.00 93.38 134 VAL A N 1
ATOM 1070 C CA . VAL A 1 134 ? -4.997 6.193 -0.311 1.00 93.38 134 VAL A CA 1
ATOM 1071 C C . VAL A 1 134 ? -3.513 6.191 0.049 1.00 93.38 134 VAL A C 1
ATOM 1073 O O . VAL A 1 134 ? -3.172 6.633 1.141 1.00 93.38 134 VAL A O 1
ATOM 1076 N N . TRP A 1 135 ? -2.626 5.804 -0.869 1.00 95.56 135 TRP A N 1
ATOM 1077 C CA . TRP A 1 135 ? -1.180 5.819 -0.614 1.00 95.56 135 TRP A CA 1
ATOM 1078 C C . TRP A 1 135 ? -0.653 7.233 -0.351 1.00 95.56 135 TRP A C 1
ATOM 1080 O O . TRP A 1 135 ? 0.176 7.442 0.529 1.00 95.56 135 TRP A O 1
ATOM 1090 N N . TYR A 1 136 ? -1.177 8.241 -1.053 1.00 96.25 136 TYR A N 1
ATOM 1091 C CA . TYR A 1 136 ? -0.812 9.634 -0.796 1.00 96.25 136 TYR A CA 1
ATOM 1092 C C . TYR A 1 136 ? -1.236 10.079 0.608 1.00 96.25 136 TYR A C 1
ATOM 1094 O O . TYR A 1 136 ? -0.463 10.744 1.295 1.00 96.25 136 TYR A O 1
ATOM 1102 N N . LYS A 1 137 ? -2.448 9.706 1.044 1.00 95.19 137 LYS A N 1
ATOM 1103 C CA . LYS A 1 137 ? -2.943 9.970 2.401 1.00 95.19 137 LYS A CA 1
ATOM 1104 C C . LYS A 1 137 ? -2.052 9.305 3.452 1.00 95.19 137 LYS A C 1
ATOM 1106 O O . LYS A 1 137 ? -1.651 9.985 4.388 1.00 95.19 137 LYS A O 1
ATOM 1111 N N . GLU A 1 138 ? -1.690 8.038 3.258 1.00 94.00 138 GLU A N 1
ATOM 1112 C CA . GLU A 1 138 ? -0.785 7.303 4.154 1.00 94.00 138 GLU A CA 1
ATOM 1113 C C . GLU A 1 138 ? 0.578 8.006 4.275 1.00 94.00 138 GLU A C 1
ATOM 1115 O O . GLU A 1 138 ? 1.080 8.198 5.379 1.00 94.00 138 GLU A O 1
ATOM 1120 N N . ILE A 1 139 ? 1.144 8.497 3.164 1.00 95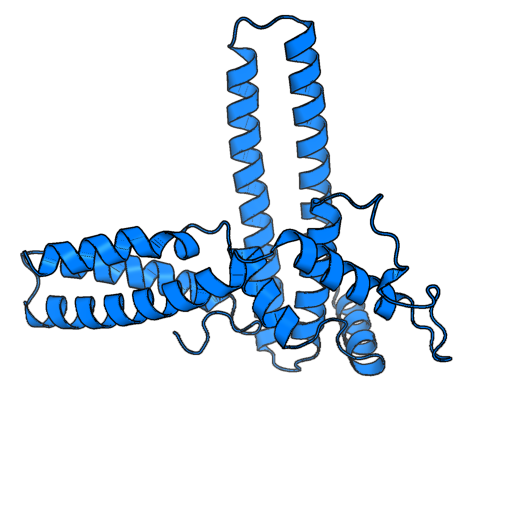.50 139 ILE A N 1
ATOM 1121 C CA . ILE A 1 139 ? 2.401 9.265 3.197 1.00 95.50 139 ILE A CA 1
ATOM 1122 C C . ILE A 1 139 ? 2.247 10.577 3.984 1.00 95.50 139 ILE A C 1
ATOM 1124 O O . ILE A 1 139 ? 3.181 10.993 4.672 1.00 95.50 139 ILE A O 1
ATOM 1128 N N . LEU A 1 140 ? 1.103 11.262 3.878 1.00 96.19 140 LEU A N 1
ATOM 1129 C CA . LEU A 1 140 ? 0.847 12.475 4.662 1.00 96.19 140 LEU A CA 1
ATOM 1130 C C . LEU A 1 140 ? 0.735 12.176 6.162 1.00 96.19 140 LEU A C 1
ATOM 1132 O O . LEU A 1 140 ? 1.270 12.938 6.963 1.00 96.19 140 LEU A O 1
ATOM 1136 N N . GLU A 1 141 ? 0.074 11.080 6.532 1.00 94.75 141 GLU A N 1
ATOM 1137 C CA . GLU A 1 141 ? -0.065 10.637 7.925 1.00 94.75 141 GLU A CA 1
ATOM 1138 C C . GLU A 1 141 ? 1.305 10.259 8.518 1.00 94.75 141 GLU A C 1
ATOM 1140 O O . GLU A 1 141 ? 1.669 10.753 9.588 1.00 94.75 141 GLU A O 1
ATOM 1145 N N . ASP A 1 142 ? 2.125 9.510 7.771 1.00 93.88 142 ASP A N 1
ATOM 1146 C CA . ASP A 1 142 ? 3.506 9.176 8.148 1.00 93.88 142 ASP A CA 1
ATOM 1147 C C . ASP A 1 142 ? 4.384 10.433 8.303 1.00 93.88 142 ASP A C 1
ATOM 1149 O O . ASP A 1 142 ? 5.230 10.513 9.200 1.00 93.88 142 ASP A O 1
ATOM 1153 N N . LEU A 1 143 ? 4.207 11.434 7.429 1.00 96.12 143 LEU A N 1
ATOM 1154 C CA . LEU A 1 143 ? 4.914 12.716 7.519 1.00 96.12 143 LEU A CA 1
ATOM 1155 C C . LEU A 1 143 ? 4.509 13.499 8.768 1.00 96.12 143 LEU A C 1
ATOM 1157 O O . LEU A 1 143 ? 5.384 14.010 9.466 1.00 96.12 143 LEU A O 1
ATOM 1161 N N . GLN A 1 144 ? 3.213 13.561 9.070 1.00 96.50 144 GLN A N 1
ATOM 1162 C CA . GLN A 1 144 ? 2.705 14.243 10.256 1.00 96.50 144 GLN A CA 1
ATOM 1163 C C . GLN A 1 144 ? 3.248 13.600 11.541 1.00 96.50 144 GLN A C 1
ATOM 1165 O O . GLN A 1 144 ? 3.701 14.303 12.449 1.00 96.50 144 GLN A O 1
ATOM 1170 N N . GLU A 1 145 ? 3.270 12.267 11.613 1.00 94.94 145 GLU A N 1
ATOM 1171 C CA . GLU A 1 145 ? 3.860 11.555 12.748 1.00 94.94 145 GLU A CA 1
ATOM 1172 C C . GLU A 1 145 ? 5.375 11.802 12.848 1.00 94.94 145 GLU A C 1
ATOM 1174 O O . GLU A 1 145 ? 5.917 12.037 13.932 1.00 94.94 145 GLU A O 1
ATOM 1179 N N . LEU A 1 146 ? 6.080 11.793 11.713 1.00 95.00 146 LEU A N 1
ATOM 1180 C CA . LEU A 1 146 ? 7.512 12.073 11.659 1.00 95.00 146 LEU A CA 1
ATOM 1181 C C . LEU A 1 146 ? 7.847 13.494 12.140 1.00 95.00 146 LEU A C 1
ATOM 1183 O O . LEU A 1 146 ? 8.860 13.681 12.820 1.00 95.00 146 LEU A O 1
ATOM 1187 N N . GLU A 1 147 ? 7.034 14.483 11.776 1.00 95.06 147 GLU A N 1
ATOM 1188 C CA . GLU A 1 147 ? 7.168 15.872 12.219 1.00 95.06 147 GLU A CA 1
ATOM 1189 C C . GLU A 1 147 ? 6.943 16.003 13.726 1.00 95.06 147 GLU A C 1
ATOM 1191 O O . GLU A 1 147 ? 7.758 16.635 14.403 1.00 95.06 147 GLU A O 1
ATOM 1196 N N . ALA A 1 148 ? 5.912 15.347 14.269 1.00 95.38 148 ALA A N 1
ATOM 1197 C CA . ALA A 1 148 ? 5.645 15.322 15.706 1.00 95.38 148 ALA A CA 1
ATOM 1198 C C . ALA A 1 148 ? 6.823 14.720 16.493 1.00 95.38 148 ALA A C 1
ATOM 1200 O O . ALA A 1 148 ? 7.357 15.363 17.399 1.00 95.38 148 ALA A O 1
ATOM 1201 N N . ARG A 1 149 ? 7.317 13.545 16.076 1.00 93.38 149 ARG A N 1
ATOM 1202 C CA . ARG A 1 149 ? 8.482 12.885 16.697 1.00 93.38 149 ARG A CA 1
ATOM 1203 C C . ARG A 1 149 ? 9.752 13.734 16.600 1.00 93.38 149 ARG A C 1
ATOM 1205 O O . ARG A 1 149 ? 10.565 13.766 17.522 1.00 93.38 149 ARG A O 1
ATOM 1212 N N . TYR A 1 150 ? 9.957 14.431 15.481 1.00 93.56 150 TYR A N 1
ATOM 1213 C CA . TYR A 1 150 ? 11.107 15.323 15.331 1.00 93.56 150 TYR A CA 1
ATOM 1214 C C . TYR A 1 150 ? 10.996 16.552 16.244 1.00 93.56 150 TYR A C 1
ATOM 1216 O O . TYR A 1 150 ? 11.984 16.922 16.880 1.00 93.56 150 TYR A O 1
ATOM 1224 N N . ALA A 1 151 ? 9.807 17.148 16.367 1.00 93.50 151 ALA A N 1
ATOM 1225 C CA . ALA A 1 151 ? 9.543 18.242 17.297 1.00 93.50 151 ALA A CA 1
ATOM 1226 C C . ALA A 1 151 ? 9.763 17.831 18.763 1.00 93.50 151 ALA A C 1
ATOM 1228 O O . ALA A 1 151 ? 10.332 18.611 19.526 1.00 93.50 151 ALA A O 1
ATOM 1229 N N . GLU A 1 152 ? 9.385 16.609 19.146 1.00 92.44 152 GLU A N 1
ATOM 1230 C CA . GLU A 1 152 ? 9.685 16.042 20.468 1.00 92.44 152 GLU A CA 1
ATOM 1231 C C . GLU A 1 152 ? 11.191 15.871 20.684 1.00 92.44 152 GLU A C 1
ATOM 1233 O O . GLU A 1 152 ? 11.719 16.353 21.683 1.00 92.44 152 GLU A O 1
ATOM 1238 N N . SER A 1 153 ? 11.918 15.324 19.702 1.00 91.00 153 SER A N 1
ATOM 1239 C CA . SER A 1 153 ? 13.376 15.135 19.794 1.00 91.00 153 SER A CA 1
ATOM 1240 C C . SER A 1 153 ? 14.174 16.438 19.961 1.00 91.00 153 SER A C 1
ATOM 1242 O O . SER A 1 153 ? 15.329 16.409 20.377 1.00 91.00 153 SER A O 1
ATOM 1244 N N . LYS A 1 154 ? 13.584 17.596 19.626 1.00 88.81 154 LYS A N 1
ATOM 1245 C CA . LYS A 1 154 ? 14.184 18.921 19.875 1.00 88.81 154 LYS A CA 1
ATOM 1246 C C . LYS A 1 154 ? 14.030 19.389 21.320 1.00 88.81 154 LYS A C 1
ATOM 1248 O O . LYS A 1 154 ? 14.749 20.291 21.730 1.00 88.81 154 LYS A O 1
ATOM 1253 N N . ARG A 1 155 ? 13.065 18.834 22.053 1.00 88.38 155 ARG A N 1
ATOM 1254 C CA . ARG A 1 155 ? 12.774 19.167 23.456 1.00 88.38 155 ARG A CA 1
ATOM 1255 C C . ARG A 1 155 ? 13.536 18.268 24.429 1.00 88.38 155 ARG A C 1
ATOM 1257 O O . ARG A 1 155 ? 13.605 18.585 25.611 1.00 88.38 155 ARG A O 1
ATOM 1264 N N . GLU A 1 156 ? 14.074 17.153 23.947 1.00 88.00 156 GLU A N 1
ATOM 1265 C CA . GLU A 1 156 ? 14.919 16.255 24.729 1.00 88.00 156 GLU A CA 1
ATOM 1266 C C . GLU A 1 156 ? 16.301 16.878 24.970 1.00 88.00 156 GLU A C 1
ATOM 1268 O O . GLU A 1 156 ? 16.880 17.493 24.075 1.00 88.00 156 GLU A O 1
ATOM 1273 N N . ASN A 1 157 ? 16.852 16.685 26.173 1.00 85.12 157 ASN A N 1
ATOM 1274 C CA . ASN A 1 157 ? 18.213 17.104 26.521 1.00 85.12 157 ASN A CA 1
ATOM 1275 C C . ASN A 1 157 ? 19.243 16.144 25.900 1.00 85.12 157 ASN A C 1
ATOM 1277 O O . ASN A 1 157 ? 19.866 15.345 26.601 1.00 85.12 157 ASN A O 1
ATOM 1281 N N . LEU A 1 158 ? 19.382 16.198 24.577 1.00 88.12 158 LEU A N 1
ATOM 1282 C CA . LEU A 1 158 ? 20.335 15.402 23.807 1.00 88.12 158 LEU A CA 1
ATOM 1283 C C . LEU A 1 158 ? 21.627 16.181 23.536 1.00 88.12 158 LEU A C 1
ATOM 1285 O O . LEU A 1 158 ? 21.692 17.407 23.634 1.00 88.12 158 LEU A O 1
ATOM 1289 N N . SER A 1 159 ? 22.681 15.465 23.147 1.00 90.69 159 SER A N 1
ATOM 1290 C CA . SER A 1 159 ? 23.905 16.108 22.665 1.00 90.69 159 SER A CA 1
ATOM 1291 C C . SER A 1 159 ? 23.655 16.851 21.344 1.00 90.69 159 SER A C 1
ATOM 1293 O O . SER A 1 159 ? 22.882 16.406 20.494 1.00 90.69 159 SER A O 1
ATOM 1295 N N . GLU A 1 160 ? 24.399 17.929 21.079 1.00 89.56 160 GLU A N 1
ATOM 1296 C CA . GLU A 1 160 ? 24.364 18.631 19.786 1.00 89.56 160 GLU A CA 1
ATOM 1297 C C . GLU A 1 160 ? 24.628 17.679 18.599 1.00 89.56 160 GLU A C 1
ATOM 1299 O O . GLU A 1 160 ? 24.005 17.780 17.538 1.00 89.56 160 GLU A O 1
ATOM 1304 N N . LYS A 1 161 ? 25.504 16.682 18.792 1.00 91.88 161 LYS A N 1
ATOM 1305 C CA . LYS A 1 161 ? 25.775 15.636 17.795 1.00 91.88 161 LYS A CA 1
ATOM 1306 C C . LYS A 1 161 ? 24.534 14.789 17.495 1.00 91.88 161 LYS A C 1
ATOM 1308 O O . LYS A 1 161 ? 24.326 14.383 16.350 1.00 91.88 161 LYS A O 1
ATOM 1313 N N . GLU A 1 162 ? 23.716 14.511 18.504 1.00 90.56 162 GLU A N 1
ATOM 1314 C CA . GLU A 1 162 ? 22.482 13.735 18.368 1.00 90.56 162 GLU A CA 1
ATOM 1315 C C . GLU A 1 162 ? 21.383 14.555 17.698 1.00 90.56 162 GLU A C 1
ATOM 1317 O O . GLU A 1 162 ? 20.745 14.049 16.775 1.00 90.56 162 GLU A O 1
ATOM 1322 N N . HIS A 1 163 ? 21.241 15.838 18.044 1.00 90.19 163 HIS A N 1
ATOM 1323 C CA . HIS A 1 163 ? 20.326 16.741 17.343 1.00 90.19 163 HIS A CA 1
ATOM 1324 C C . HIS A 1 163 ? 20.645 16.834 15.844 1.00 90.19 163 HIS A C 1
ATOM 1326 O O . HIS A 1 163 ? 19.751 16.639 15.018 1.00 90.19 163 HIS A O 1
ATOM 1332 N N . ARG A 1 164 ? 21.922 17.012 15.467 1.00 91.88 164 ARG A N 1
ATOM 1333 C CA . ARG A 1 164 ? 22.352 17.021 14.052 1.00 91.88 164 ARG A CA 1
ATOM 1334 C C . ARG A 1 164 ? 22.047 15.697 13.344 1.00 91.88 164 ARG A C 1
ATOM 1336 O O . ARG A 1 164 ? 21.620 15.670 12.187 1.00 91.88 164 ARG A O 1
ATOM 1343 N N . LYS A 1 165 ? 22.247 14.568 14.031 1.00 94.12 165 LYS A N 1
ATOM 1344 C CA . LYS A 1 165 ? 21.930 13.234 13.497 1.00 94.12 165 LYS A CA 1
ATOM 1345 C C . LYS A 1 165 ? 20.423 13.056 13.288 1.00 94.12 165 LYS A C 1
ATOM 1347 O O . LYS A 1 165 ? 20.022 12.501 12.263 1.00 94.12 165 LYS A O 1
ATOM 1352 N N . ASN A 1 166 ? 19.601 13.523 14.226 1.00 92.19 166 ASN A N 1
ATOM 1353 C CA . ASN A 1 166 ? 18.142 13.464 14.145 1.00 92.19 166 ASN A CA 1
ATOM 1354 C C . ASN A 1 166 ? 17.608 14.349 13.017 1.00 92.19 166 ASN A C 1
ATOM 1356 O O . ASN A 1 166 ? 16.792 13.886 12.223 1.00 92.19 166 ASN A O 1
ATOM 1360 N N . GLU A 1 167 ? 18.139 15.562 12.869 1.00 94.31 167 GLU A N 1
ATOM 1361 C CA . GLU A 1 167 ? 17.816 16.463 11.761 1.00 94.31 167 GLU A CA 1
ATOM 1362 C C . GLU A 1 167 ? 18.166 15.849 10.399 1.00 94.31 167 GLU A C 1
ATOM 1364 O O . GLU A 1 167 ? 17.312 15.772 9.516 1.00 94.31 167 GLU A O 1
ATOM 1369 N N . SER A 1 168 ? 19.379 15.309 10.235 1.00 95.25 168 SER A N 1
ATOM 1370 C CA . SER A 1 168 ? 19.777 14.642 8.987 1.00 95.25 168 SER A CA 1
ATOM 1371 C C . SER A 1 168 ? 18.865 13.455 8.644 1.00 95.25 168 SER A C 1
ATOM 1373 O O . SER A 1 168 ? 18.481 13.264 7.487 1.00 95.25 168 SER A O 1
ATOM 1375 N N . ARG A 1 169 ? 18.478 12.653 9.647 1.00 93.69 169 ARG A N 1
ATOM 1376 C CA . ARG A 1 169 ? 17.536 11.535 9.475 1.00 93.69 169 ARG A CA 1
ATOM 1377 C C . ARG A 1 169 ? 16.139 12.018 9.087 1.00 93.69 169 ARG A C 1
ATOM 1379 O O . ARG A 1 169 ? 15.540 11.425 8.190 1.00 93.69 169 ARG A O 1
ATOM 1386 N N . HIS A 1 170 ? 15.642 13.069 9.737 1.00 94.94 170 HIS A N 1
ATOM 1387 C CA . HIS A 1 170 ? 14.354 13.686 9.434 1.00 94.94 170 HIS A CA 1
ATOM 1388 C C . HIS A 1 170 ? 14.329 14.199 7.987 1.00 94.94 170 HIS A C 1
ATOM 1390 O O . HIS A 1 170 ? 13.490 13.757 7.205 1.00 94.94 170 HIS A O 1
ATOM 1396 N N . LEU A 1 171 ? 15.322 14.996 7.579 1.00 96.56 171 LEU A N 1
ATOM 1397 C CA . LEU A 1 171 ? 15.435 15.527 6.215 1.00 96.56 171 LEU A CA 1
ATOM 1398 C C . LEU A 1 171 ? 15.478 14.424 5.148 1.00 96.56 171 LEU A C 1
ATOM 1400 O O . LEU A 1 171 ? 14.800 14.525 4.126 1.00 96.56 171 LEU A O 1
ATOM 1404 N N . LYS A 1 172 ? 16.231 13.338 5.383 1.00 95.56 172 LYS A N 1
ATOM 1405 C CA . LYS A 1 172 ? 16.280 12.189 4.459 1.00 95.56 172 LYS A CA 1
ATOM 1406 C C . LYS A 1 172 ? 14.913 11.524 4.292 1.00 95.56 172 LYS A C 1
ATOM 1408 O O . LYS A 1 172 ? 14.538 11.186 3.170 1.00 95.56 172 LYS A O 1
ATOM 1413 N N . LYS A 1 173 ? 14.172 11.335 5.388 1.00 95.31 173 LYS A N 1
ATOM 1414 C CA . LYS A 1 173 ? 12.824 10.750 5.352 1.00 95.31 173 LYS A CA 1
ATOM 1415 C C . LYS A 1 173 ? 11.820 11.675 4.663 1.00 95.31 173 LYS A C 1
ATOM 1417 O O . LYS A 1 173 ? 11.086 11.202 3.804 1.00 95.31 173 LYS A O 1
ATOM 1422 N N . VAL A 1 174 ? 11.853 12.977 4.956 1.00 96.81 174 VAL A N 1
ATOM 1423 C CA . VAL A 1 174 ? 11.001 13.974 4.288 1.00 96.81 174 VAL A CA 1
ATOM 1424 C C . VAL A 1 174 ? 11.271 13.994 2.784 1.00 96.81 174 VAL A C 1
ATOM 1426 O O . VAL A 1 174 ? 10.333 13.895 1.998 1.00 96.81 174 VAL A O 1
ATOM 1429 N N . LYS A 1 175 ? 12.541 14.037 2.357 1.00 96.25 175 LYS A N 1
ATOM 1430 C CA . LYS A 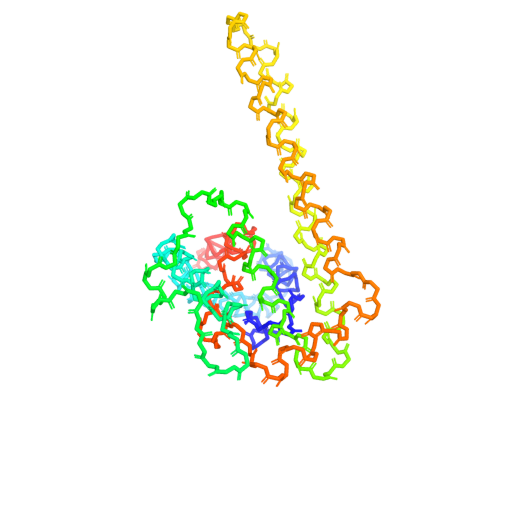1 175 ? 12.904 14.013 0.929 1.00 96.25 175 LYS A CA 1
ATOM 1431 C C . LYS A 1 175 ? 12.359 12.770 0.219 1.00 96.25 175 LYS A C 1
ATOM 1433 O O . LYS A 1 175 ? 11.827 12.883 -0.881 1.00 96.25 175 LYS A O 1
ATOM 1438 N N . ARG A 1 176 ? 12.465 11.600 0.854 1.00 95.00 176 ARG A N 1
ATOM 1439 C CA . ARG A 1 176 ? 11.927 10.340 0.322 1.00 95.00 176 ARG A CA 1
ATOM 1440 C C . ARG A 1 176 ? 10.403 10.375 0.193 1.00 95.00 176 ARG A C 1
ATOM 1442 O O . ARG A 1 176 ? 9.893 10.064 -0.874 1.00 95.00 176 ARG A O 1
ATOM 1449 N N . ALA A 1 177 ? 9.697 10.824 1.228 1.00 95.81 177 ALA A N 1
ATOM 1450 C CA . ALA A 1 177 ? 8.242 10.955 1.194 1.00 95.81 177 ALA A CA 1
ATOM 1451 C C . ALA A 1 177 ? 7.771 11.924 0.092 1.00 95.81 177 ALA A C 1
ATOM 1453 O O . ALA A 1 177 ? 6.799 11.645 -0.604 1.00 95.81 177 ALA A O 1
ATOM 1454 N N . GLN A 1 178 ? 8.483 13.037 -0.132 1.00 96.38 178 GLN A N 1
ATOM 1455 C CA . GLN A 1 178 ? 8.170 13.938 -1.250 1.00 96.38 178 GLN A CA 1
ATOM 1456 C C . GLN A 1 178 ? 8.386 13.266 -2.614 1.00 96.38 178 GLN A C 1
ATOM 1458 O O . GLN A 1 178 ? 7.559 13.447 -3.503 1.00 96.38 178 GLN A O 1
ATOM 1463 N N . ALA A 1 179 ? 9.442 12.461 -2.777 1.00 96.38 179 ALA A N 1
ATOM 1464 C CA . ALA A 1 179 ? 9.661 11.701 -4.008 1.00 96.38 179 ALA A CA 1
ATOM 1465 C C . ALA A 1 179 ? 8.525 10.694 -4.271 1.00 96.38 179 ALA A C 1
ATOM 1467 O O . ALA A 1 179 ? 8.009 10.644 -5.385 1.00 96.38 179 ALA A O 1
ATOM 1468 N N . GLN A 1 180 ? 8.070 9.970 -3.241 1.00 95.81 180 GLN A N 1
ATOM 1469 C CA . GLN A 1 180 ? 6.918 9.063 -3.344 1.00 95.81 180 GLN A CA 1
ATOM 1470 C C . GLN A 1 180 ? 5.636 9.815 -3.733 1.00 95.81 180 GLN A C 1
ATOM 1472 O O . GLN A 1 180 ? 4.906 9.386 -4.621 1.00 95.81 180 GLN A O 1
ATOM 1477 N N . LYS A 1 181 ? 5.377 10.985 -3.134 1.00 96.19 181 LYS A N 1
ATOM 1478 C CA . LYS A 1 181 ? 4.219 11.825 -3.484 1.00 96.19 181 LYS A CA 1
ATOM 1479 C C . LYS A 1 181 ? 4.239 12.274 -4.943 1.00 96.19 181 LYS A C 1
ATOM 1481 O O . LYS A 1 181 ? 3.201 12.231 -5.597 1.00 96.19 181 LYS A O 1
ATOM 1486 N N . ILE A 1 182 ? 5.395 12.723 -5.435 1.00 95.00 182 ILE A N 1
ATOM 1487 C CA . ILE A 1 182 ? 5.563 13.135 -6.836 1.00 95.00 182 ILE A CA 1
ATOM 1488 C C . ILE A 1 182 ? 5.311 11.940 -7.755 1.00 95.00 182 ILE A C 1
ATOM 1490 O O . ILE A 1 182 ? 4.502 12.046 -8.668 1.00 95.00 182 ILE A O 1
ATOM 1494 N N . PHE A 1 183 ? 5.897 10.784 -7.445 1.00 94.50 183 PHE A N 1
ATOM 1495 C CA . PHE A 1 183 ? 5.667 9.548 -8.188 1.00 94.50 183 PHE A CA 1
ATOM 1496 C C . PHE A 1 183 ? 4.181 9.171 -8.287 1.00 94.50 183 PHE A C 1
ATOM 1498 O O . PHE A 1 183 ? 3.700 8.866 -9.376 1.00 94.50 183 PHE A O 1
ATOM 1505 N N . LEU A 1 184 ? 3.424 9.247 -7.188 1.00 94.12 184 LEU A N 1
ATOM 1506 C CA . LEU A 1 184 ? 1.983 8.966 -7.208 1.00 94.12 184 LEU A CA 1
ATOM 1507 C C . LEU A 1 184 ? 1.207 9.958 -8.087 1.00 94.12 184 LEU A C 1
ATOM 1509 O O . LEU A 1 184 ? 0.271 9.567 -8.785 1.00 94.12 184 LEU A O 1
ATOM 1513 N N . ILE A 1 185 ? 1.591 11.237 -8.077 1.00 92.19 185 ILE A N 1
ATOM 1514 C CA . ILE A 1 185 ? 0.996 12.258 -8.951 1.00 92.19 185 ILE A CA 1
ATOM 1515 C C . ILE A 1 185 ? 1.332 11.966 -10.420 1.00 92.19 185 ILE A C 1
ATOM 1517 O O . ILE A 1 185 ? 0.449 12.051 -11.277 1.00 92.19 185 ILE A O 1
ATOM 1521 N N . ASP A 1 186 ? 2.568 11.566 -10.711 1.00 90.12 186 ASP A N 1
ATOM 1522 C CA . ASP A 1 186 ? 3.018 11.226 -12.062 1.00 90.12 186 ASP A CA 1
ATOM 1523 C C . ASP A 1 186 ? 2.315 9.969 -12.598 1.00 90.12 186 ASP A C 1
ATOM 1525 O O . ASP A 1 186 ? 1.920 9.925 -13.767 1.00 90.12 186 ASP A O 1
ATOM 1529 N N . LEU A 1 187 ? 2.051 8.975 -11.742 1.00 88.31 187 LEU A N 1
ATOM 1530 C CA . LEU A 1 187 ? 1.247 7.797 -12.089 1.00 88.31 187 LEU A CA 1
ATOM 1531 C C . LEU A 1 187 ? -0.188 8.163 -12.491 1.00 88.31 187 LEU A C 1
ATOM 1533 O O . LEU A 1 187 ? -0.763 7.539 -13.394 1.00 88.31 187 LEU A O 1
ATOM 1537 N N . LEU A 1 188 ? -0.753 9.199 -11.864 1.00 86.31 188 LEU A N 1
ATOM 1538 C CA . LEU A 1 188 ? -2.050 9.777 -12.222 1.00 86.31 188 LEU A CA 1
ATOM 1539 C C . LEU A 1 188 ? -2.007 10.664 -13.471 1.00 86.31 188 LEU A C 1
ATOM 1541 O O . LEU A 1 188 ? -3.063 11.177 -13.853 1.00 86.31 188 LEU A O 1
ATOM 1545 N N . GLY A 1 189 ? -0.830 10.815 -14.088 1.00 75.69 189 GLY A N 1
ATOM 1546 C CA . GLY A 1 189 ? -0.507 11.734 -15.171 1.00 75.69 189 GLY A CA 1
ATOM 1547 C C . GLY A 1 189 ? -1.432 11.710 -16.392 1.00 75.69 189 GLY A C 1
ATOM 1548 O O . GLY A 1 189 ? -2.479 11.056 -16.458 1.00 75.69 189 GLY A O 1
ATOM 1549 N N . ARG A 1 190 ? -1.054 12.501 -17.402 1.00 67.25 190 ARG A N 1
ATOM 1550 C CA . ARG A 1 190 ? -1.923 12.826 -18.543 1.00 67.25 190 ARG A CA 1
ATOM 1551 C C . ARG A 1 190 ? -2.419 11.557 -19.243 1.00 67.25 190 ARG A C 1
ATOM 1553 O O . ARG A 1 190 ? -1.707 10.561 -19.329 1.00 67.25 190 ARG A O 1
ATOM 1560 N N . LYS A 1 191 ? -3.626 11.617 -19.827 1.00 69.81 191 LYS A N 1
ATOM 1561 C CA . LYS A 1 191 ? -4.259 10.488 -20.549 1.00 69.81 191 LYS A CA 1
ATOM 1562 C C . LYS A 1 191 ? -3.302 9.758 -21.509 1.00 69.81 191 LYS A C 1
ATOM 1564 O O . LYS A 1 191 ? -3.405 8.548 -21.646 1.00 69.81 191 LYS A O 1
ATOM 1569 N N . LYS A 1 192 ? -2.352 10.478 -22.120 1.00 73.62 192 LYS A N 1
ATOM 1570 C CA . LYS A 1 192 ? -1.319 9.924 -23.011 1.00 73.62 192 LYS A CA 1
ATOM 1571 C C . LYS A 1 192 ? -0.345 8.965 -22.313 1.00 73.62 192 LYS A C 1
ATOM 1573 O O . LYS A 1 192 ? -0.071 7.904 -22.856 1.00 73.62 192 LYS A O 1
ATOM 1578 N N . ASP A 1 193 ? 0.146 9.299 -21.121 1.00 76.44 193 ASP A N 1
ATOM 1579 C CA . ASP A 1 193 ? 1.084 8.441 -20.381 1.00 76.44 193 ASP A CA 1
ATOM 1580 C C . ASP A 1 193 ? 0.404 7.153 -19.923 1.00 76.44 193 ASP A C 1
ATOM 1582 O O . ASP A 1 193 ? 0.972 6.067 -20.016 1.00 76.44 193 ASP A O 1
ATOM 1586 N N . ARG A 1 194 ? -0.858 7.265 -19.500 1.00 75.50 194 ARG A N 1
ATOM 1587 C CA . ARG A 1 194 ? -1.699 6.112 -19.174 1.00 75.50 194 ARG A CA 1
ATOM 1588 C C . ARG A 1 194 ? -1.962 5.234 -20.394 1.00 75.50 194 ARG A C 1
ATOM 1590 O O . ARG A 1 194 ? -1.840 4.022 -20.290 1.00 75.50 194 ARG A O 1
ATOM 1597 N N . GLN A 1 195 ? -2.286 5.840 -21.536 1.00 80.31 195 GLN A N 1
ATOM 1598 C CA . GLN A 1 195 ? -2.492 5.115 -22.789 1.00 80.31 195 GLN A CA 1
ATOM 1599 C C . GLN A 1 195 ? -1.231 4.347 -23.201 1.00 80.31 195 GLN A C 1
ATOM 1601 O O . GLN A 1 195 ? -1.326 3.182 -23.566 1.00 80.31 195 GLN A O 1
ATOM 1606 N N . ARG A 1 196 ? -0.048 4.961 -23.062 1.00 81.88 196 ARG A N 1
ATOM 1607 C CA . ARG A 1 196 ? 1.236 4.290 -23.300 1.00 81.88 196 ARG A CA 1
ATOM 1608 C C . ARG A 1 196 ? 1.437 3.097 -22.360 1.00 81.88 196 ARG A C 1
ATOM 1610 O O . ARG A 1 196 ? 1.796 2.025 -22.827 1.00 81.88 196 ARG A O 1
ATOM 1617 N N . ARG A 1 197 ? 1.184 3.257 -21.054 1.00 81.19 197 ARG A N 1
ATOM 1618 C CA . ARG A 1 197 ? 1.287 2.148 -20.081 1.00 81.19 197 ARG A CA 1
ATOM 1619 C C . ARG A 1 197 ? 0.319 1.010 -20.405 1.00 81.19 197 ARG A C 1
ATOM 1621 O O . ARG A 1 197 ? 0.724 -0.143 -20.406 1.00 81.19 197 ARG A O 1
ATOM 1628 N N . TYR A 1 198 ? -0.918 1.342 -20.768 1.00 82.38 198 TYR A N 1
ATOM 1629 C CA . TYR A 1 198 ? -1.908 0.371 -21.229 1.00 82.38 198 TYR A CA 1
ATOM 1630 C C . TYR A 1 198 ? -1.440 -0.389 -22.480 1.00 82.38 198 TYR A C 1
ATOM 1632 O O . TYR A 1 198 ? -1.537 -1.612 -22.536 1.00 82.38 198 TYR A O 1
ATOM 1640 N N . GLU A 1 199 ? -0.925 0.315 -23.490 1.00 82.19 199 GLU A N 1
ATOM 1641 C CA . GLU A 1 199 ? -0.431 -0.313 -24.718 1.00 82.19 199 GLU A CA 1
ATOM 1642 C C . GLU A 1 199 ? 0.769 -1.221 -24.455 1.00 82.19 199 GLU A C 1
ATOM 1644 O O . GLU A 1 199 ? 0.811 -2.324 -24.998 1.00 82.19 199 GLU A O 1
ATOM 1649 N N . ASN A 1 200 ? 1.690 -0.802 -23.586 1.0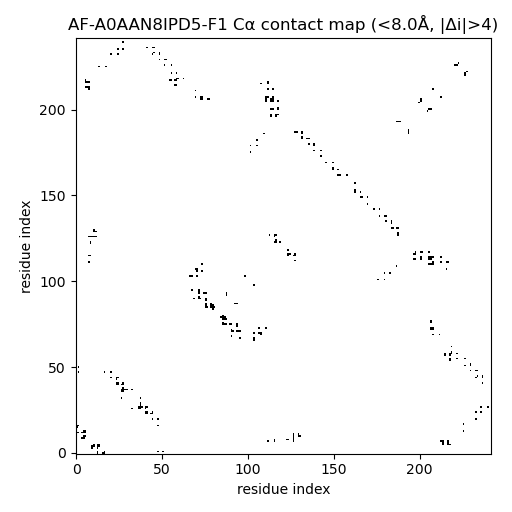0 79.81 200 ASN A N 1
ATOM 1650 C CA . ASN A 1 200 ? 2.833 -1.612 -23.177 1.00 79.81 200 ASN A CA 1
ATOM 1651 C C . ASN A 1 200 ? 2.383 -2.876 -22.436 1.00 79.81 200 ASN A C 1
ATOM 1653 O O . ASN A 1 200 ? 2.725 -3.976 -22.859 1.00 79.81 200 ASN A O 1
ATOM 1657 N N . ALA A 1 201 ? 1.544 -2.739 -21.407 1.00 78.81 201 ALA A N 1
ATOM 1658 C CA . ALA A 1 201 ? 1.046 -3.876 -20.633 1.00 78.81 201 ALA A CA 1
ATOM 1659 C C . ALA A 1 201 ? 0.193 -4.839 -21.484 1.00 78.81 201 ALA A C 1
ATOM 1661 O O . ALA A 1 201 ? 0.169 -6.045 -21.257 1.00 78.81 201 ALA A O 1
ATOM 1662 N N . LYS A 1 202 ? -0.477 -4.338 -22.530 1.00 78.94 202 LYS A N 1
ATOM 1663 C CA . LYS A 1 202 ? -1.185 -5.188 -23.496 1.00 78.94 202 LYS A CA 1
ATOM 1664 C C . LYS A 1 202 ? -0.234 -5.939 -24.436 1.00 78.94 202 LYS A C 1
ATOM 1666 O O . LYS A 1 202 ? -0.552 -7.055 -24.839 1.00 78.94 202 LYS A O 1
ATOM 1671 N N . ARG A 1 203 ? 0.869 -5.313 -24.857 1.00 76.56 203 ARG A N 1
ATOM 1672 C CA . ARG A 1 203 ? 1.829 -5.898 -25.810 1.00 76.56 203 ARG A CA 1
ATOM 1673 C C . ARG A 1 203 ? 2.734 -6.936 -25.157 1.00 76.56 203 ARG A C 1
ATOM 1675 O O . ARG A 1 203 ? 2.948 -7.984 -25.751 1.00 76.56 203 ARG A O 1
ATOM 1682 N N . PHE A 1 204 ? 3.229 -6.641 -23.960 1.00 71.44 204 PHE A N 1
ATOM 1683 C CA . PHE A 1 204 ? 4.229 -7.459 -23.270 1.00 71.44 204 PHE A CA 1
ATOM 1684 C C . PHE A 1 204 ? 3.639 -8.306 -22.134 1.00 71.44 204 PHE A C 1
ATOM 1686 O O . PHE A 1 204 ? 4.319 -9.172 -21.600 1.00 71.44 204 PHE A O 1
ATOM 1693 N N . GLY A 1 205 ? 2.357 -8.110 -21.809 1.00 70.81 205 GLY A N 1
ATOM 1694 C CA . GLY A 1 205 ? 1.711 -8.737 -20.661 1.00 70.81 205 GLY A CA 1
ATOM 1695 C C . GLY A 1 205 ? 1.837 -7.892 -19.392 1.00 70.81 205 GLY A C 1
ATOM 1696 O O . GLY A 1 205 ? 2.480 -6.842 -19.370 1.00 70.81 205 GLY A O 1
ATOM 1697 N N . SER A 1 206 ? 1.161 -8.336 -18.331 1.00 74.44 206 SER A N 1
ATOM 1698 C CA . SER A 1 206 ? 1.344 -7.755 -16.999 1.00 74.44 206 SER A CA 1
ATOM 1699 C C . SER A 1 206 ? 2.686 -8.196 -16.439 1.00 74.44 206 SER A C 1
ATOM 1701 O O . SER A 1 206 ? 2.974 -9.390 -16.474 1.00 74.44 206 SER A O 1
ATOM 1703 N N . SER A 1 207 ? 3.422 -7.266 -15.827 1.00 75.94 207 SER A N 1
ATOM 1704 C CA . SER A 1 207 ? 4.683 -7.575 -15.148 1.00 75.94 207 SER A CA 1
ATOM 1705 C C . SER A 1 207 ? 4.519 -8.307 -13.801 1.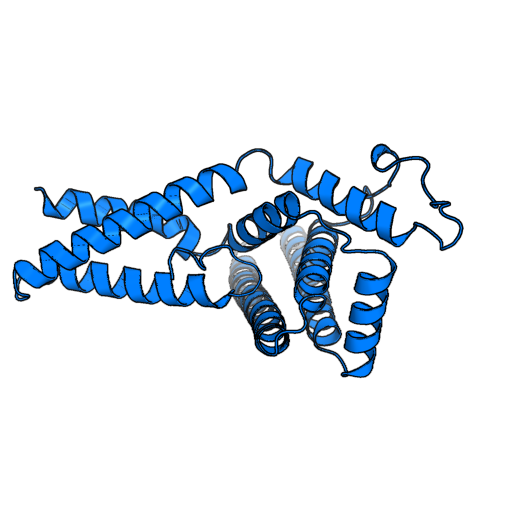00 75.94 207 SER A C 1
ATOM 1707 O O . SER A 1 207 ? 5.450 -8.482 -13.016 1.00 75.94 207 SER A O 1
ATOM 1709 N N . MET A 1 208 ? 3.276 -8.640 -13.454 1.00 83.88 208 MET A N 1
ATOM 1710 C CA . MET A 1 208 ? 2.920 -9.289 -12.203 1.00 83.88 208 MET A CA 1
ATOM 1711 C C . MET A 1 208 ? 1.862 -10.363 -12.455 1.00 83.88 208 MET A C 1
ATOM 1713 O O . MET A 1 208 ? 0.837 -10.100 -13.097 1.00 83.88 208 MET A O 1
ATOM 1717 N N . LEU A 1 209 ? 2.114 -11.564 -11.926 1.00 85.00 209 LEU A N 1
ATOM 1718 C CA . LEU A 1 209 ? 1.199 -12.706 -11.963 1.00 85.00 209 LEU A CA 1
ATOM 1719 C C . LEU A 1 209 ? 0.012 -12.491 -11.014 1.00 85.00 209 LEU A C 1
ATOM 1721 O O . LEU A 1 209 ? 0.116 -11.776 -10.019 1.00 85.00 209 LEU A O 1
ATOM 1725 N N . GLU A 1 210 ? -1.111 -13.174 -11.254 1.00 85.56 210 GLU A N 1
ATOM 1726 C CA . GLU A 1 210 ? -2.320 -13.053 -10.418 1.00 85.56 210 GLU A CA 1
ATOM 1727 C C . GLU A 1 210 ? -2.053 -13.379 -8.933 1.00 85.56 210 GLU A C 1
ATOM 1729 O O . GLU A 1 210 ? -2.559 -12.705 -8.031 1.00 85.56 210 GLU A O 1
ATOM 1734 N N . SER A 1 211 ? -1.195 -14.366 -8.657 1.00 87.25 211 SER A N 1
ATOM 1735 C CA . SER A 1 211 ? -0.762 -14.711 -7.297 1.00 87.25 211 SER A CA 1
ATOM 1736 C C . SER A 1 211 ? 0.022 -13.591 -6.613 1.00 87.25 211 SER A C 1
ATOM 1738 O O . SER A 1 211 ? -0.096 -13.412 -5.396 1.00 87.25 211 SER A O 1
ATOM 1740 N N . ASP A 1 212 ? 0.808 -12.839 -7.381 1.00 89.56 212 ASP A N 1
ATOM 1741 C CA . ASP A 1 212 ? 1.628 -11.738 -6.881 1.00 89.56 212 ASP A CA 1
ATOM 1742 C C . ASP A 1 212 ? 0.804 -10.470 -6.722 1.00 89.56 212 ASP A C 1
ATOM 1744 O O . ASP A 1 212 ? 0.975 -9.772 -5.729 1.00 89.56 212 ASP A O 1
ATOM 1748 N N . VAL A 1 213 ? -0.191 -10.246 -7.584 1.00 89.88 213 VAL A N 1
ATOM 1749 C CA . VAL A 1 213 ? -1.226 -9.220 -7.396 1.00 89.88 213 VAL A CA 1
ATOM 1750 C C . VAL A 1 213 ? -1.973 -9.445 -6.083 1.00 89.88 213 VAL A C 1
ATOM 1752 O O . VAL A 1 213 ? -2.072 -8.540 -5.252 1.00 89.88 213 VAL A O 1
ATOM 1755 N N . ALA A 1 214 ? -2.463 -10.667 -5.857 1.00 87.81 214 ALA A N 1
ATOM 1756 C CA . ALA A 1 214 ? -3.214 -11.009 -4.653 1.00 87.81 214 ALA A CA 1
ATOM 1757 C C . ALA A 1 214 ? -2.378 -10.860 -3.371 1.00 87.81 214 ALA A C 1
ATOM 1759 O O . ALA A 1 214 ? -2.920 -10.518 -2.316 1.00 87.81 214 ALA A O 1
ATOM 1760 N N . TRP A 1 215 ? -1.072 -11.124 -3.443 1.00 89.62 215 TRP A N 1
ATOM 1761 C CA . TRP A 1 215 ? -0.146 -10.872 -2.342 1.00 89.62 215 TRP A CA 1
ATOM 1762 C C . TRP A 1 215 ? 0.149 -9.376 -2.176 1.00 89.62 215 TRP A C 1
ATOM 1764 O O . TRP A 1 215 ? 0.018 -8.862 -1.068 1.00 89.62 215 TRP A O 1
ATOM 1774 N N . CYS A 1 216 ? 0.461 -8.668 -3.263 1.00 90.69 216 CYS A N 1
ATOM 1775 C CA . CYS A 1 216 ? 0.831 -7.254 -3.289 1.00 90.69 216 CYS A CA 1
ATOM 1776 C C . CYS A 1 216 ? -0.249 -6.373 -2.649 1.00 90.69 216 CYS A C 1
ATOM 1778 O O . CYS A 1 216 ? 0.058 -5.554 -1.786 1.00 90.69 216 CYS A O 1
ATOM 1780 N N . ILE A 1 217 ? -1.527 -6.597 -2.979 1.00 89.81 217 ILE A N 1
ATOM 1781 C CA . ILE A 1 217 ? -2.649 -5.853 -2.381 1.00 89.81 217 ILE A CA 1
ATOM 1782 C C . ILE A 1 217 ? -2.662 -6.007 -0.858 1.00 89.81 217 ILE A C 1
ATOM 1784 O O . ILE A 1 217 ? -2.808 -5.022 -0.135 1.00 89.81 217 ILE A O 1
ATOM 1788 N N . LYS A 1 218 ? -2.494 -7.239 -0.365 1.00 87.19 218 LYS A N 1
ATOM 1789 C CA . LYS A 1 218 ? -2.495 -7.521 1.075 1.00 87.19 218 LYS A CA 1
ATOM 1790 C C . LYS A 1 218 ? -1.248 -6.962 1.750 1.00 87.19 218 LYS A C 1
ATOM 1792 O O . LYS A 1 218 ? -1.338 -6.452 2.859 1.00 87.19 218 LYS A O 1
ATOM 1797 N N . TYR A 1 219 ? -0.102 -7.050 1.082 1.00 88.50 219 TYR A N 1
ATOM 1798 C CA . TYR A 1 219 ? 1.169 -6.529 1.564 1.00 88.50 219 TYR A CA 1
ATOM 1799 C C . TYR A 1 219 ? 1.131 -5.003 1.717 1.00 88.50 219 TYR A C 1
ATOM 1801 O O . TYR A 1 219 ? 1.467 -4.484 2.780 1.00 88.50 219 TYR A O 1
ATOM 1809 N N . LEU A 1 220 ? 0.635 -4.282 0.707 1.00 89.25 220 LEU A N 1
ATOM 1810 C CA . LEU A 1 220 ? 0.488 -2.824 0.753 1.00 89.25 220 LEU A CA 1
ATOM 1811 C C . LEU A 1 220 ? -0.573 -2.378 1.774 1.00 89.25 220 LEU A C 1
ATOM 1813 O O . LEU A 1 220 ? -0.426 -1.328 2.390 1.00 89.25 220 LEU A O 1
ATOM 1817 N N . ALA A 1 221 ? -1.611 -3.187 2.008 1.00 86.75 221 ALA A N 1
ATOM 1818 C CA . ALA A 1 221 ? -2.627 -2.929 3.031 1.00 86.75 221 ALA A CA 1
ATOM 1819 C C . ALA A 1 221 ? -2.226 -3.394 4.447 1.00 86.75 221 ALA A C 1
ATOM 1821 O O . ALA A 1 221 ? -2.968 -3.165 5.405 1.00 86.75 221 ALA A O 1
ATOM 1822 N N . ALA A 1 222 ? -1.069 -4.043 4.620 1.00 83.25 222 ALA A N 1
ATOM 1823 C CA . ALA A 1 222 ? -0.723 -4.726 5.867 1.00 83.25 222 ALA A CA 1
ATOM 1824 C C . ALA A 1 222 ? -0.602 -3.784 7.072 1.00 83.25 222 ALA A C 1
ATOM 1826 O O . ALA A 1 222 ? -0.851 -4.212 8.191 1.00 83.25 222 ALA A O 1
ATOM 1827 N N . LYS A 1 223 ? -0.243 -2.513 6.850 1.00 79.38 223 LYS A N 1
ATOM 1828 C CA . LYS A 1 223 ? -0.121 -1.495 7.909 1.00 79.38 223 LYS A CA 1
ATOM 1829 C C . LYS A 1 223 ? -1.444 -0.822 8.277 1.00 79.38 223 LYS A C 1
ATOM 1831 O O . LYS A 1 223 ? -1.487 -0.058 9.238 1.00 79.38 223 LYS A O 1
ATOM 1836 N N . ARG A 1 224 ? -2.507 -1.041 7.500 1.00 84.81 224 ARG A N 1
ATOM 1837 C CA . ARG A 1 224 ? -3.781 -0.344 7.690 1.00 84.81 224 ARG A CA 1
ATOM 1838 C C . ARG A 1 224 ? -4.487 -0.851 8.938 1.00 84.81 224 ARG A C 1
ATOM 1840 O O . ARG A 1 224 ? -4.477 -2.044 9.238 1.00 84.81 224 ARG A O 1
ATOM 1847 N N . GLU A 1 225 ? -5.169 0.059 9.629 1.00 78.25 225 GLU A N 1
ATOM 1848 C CA . GLU A 1 225 ? -5.910 -0.244 10.859 1.00 78.25 225 GLU A CA 1
ATOM 1849 C C . GLU A 1 225 ? -6.921 -1.384 10.674 1.00 78.25 225 GLU A C 1
ATOM 1851 O O . GLU A 1 225 ? -7.070 -2.230 11.557 1.00 78.25 225 GLU A O 1
ATOM 1856 N N . PHE A 1 226 ? -7.574 -1.456 9.508 1.00 79.38 226 PHE A N 1
ATOM 1857 C CA . PHE A 1 226 ? -8.554 -2.501 9.218 1.00 79.38 226 PHE A CA 1
ATOM 1858 C C . PHE A 1 226 ? -7.937 -3.900 9.229 1.00 79.38 226 PHE A C 1
ATOM 1860 O O . PHE A 1 226 ? -8.537 -4.826 9.776 1.00 79.38 226 PHE A O 1
ATOM 1867 N N . THR A 1 227 ? -6.717 -4.063 8.718 1.00 74.62 227 THR A N 1
ATOM 1868 C CA . THR A 1 227 ? -6.001 -5.348 8.742 1.00 74.62 227 THR A CA 1
ATOM 1869 C C . THR A 1 227 ? -5.748 -5.826 10.177 1.00 74.62 227 THR A C 1
ATOM 1871 O O . THR A 1 227 ? -5.812 -7.023 10.456 1.00 74.62 227 THR A O 1
ATOM 1874 N N . HIS A 1 228 ? -5.563 -4.893 11.115 1.00 77.44 228 HIS A N 1
ATOM 1875 C CA . HIS A 1 228 ? -5.357 -5.169 12.540 1.00 77.44 228 HIS A CA 1
ATOM 1876 C C . HIS A 1 228 ? -6.649 -5.155 13.378 1.00 77.44 228 HIS A C 1
ATOM 1878 O O . HIS A 1 228 ? -6.618 -5.399 14.585 1.00 77.44 228 HIS A O 1
ATOM 1884 N N . SER A 1 229 ? -7.809 -4.923 12.758 1.00 80.25 229 SER A N 1
ATOM 1885 C CA . SER A 1 229 ? -9.098 -4.856 13.459 1.00 80.25 229 SER A CA 1
ATOM 1886 C C . SER A 1 229 ? -9.620 -6.219 13.936 1.00 80.25 229 SER A C 1
ATOM 1888 O O . SER A 1 229 ? -10.523 -6.265 14.775 1.00 80.25 229 SER A O 1
ATOM 1890 N N . PHE A 1 230 ? -9.019 -7.324 13.468 1.00 80.94 230 PHE A N 1
ATOM 1891 C CA . PHE A 1 230 ? -9.406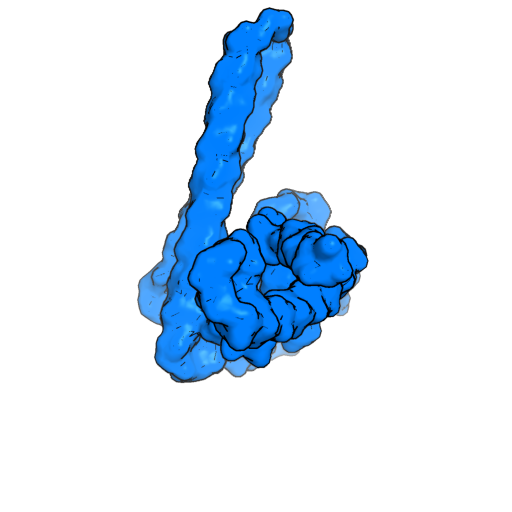 -8.698 13.803 1.00 80.94 230 PHE A CA 1
ATOM 1892 C C . PHE A 1 230 ? -9.546 -8.925 15.314 1.00 80.94 230 PHE A C 1
ATOM 1894 O O . PHE A 1 230 ? -10.611 -9.341 15.767 1.00 80.94 230 PHE A O 1
ATOM 1901 N N . ASP A 1 231 ? -8.517 -8.608 16.106 1.00 78.06 231 ASP A N 1
ATOM 1902 C CA . ASP A 1 231 ? -8.533 -8.857 17.555 1.00 78.06 231 ASP A CA 1
ATOM 1903 C C . ASP A 1 231 ? -9.582 -8.003 18.271 1.00 78.06 231 ASP A C 1
ATOM 1905 O O . ASP A 1 231 ? -10.216 -8.443 19.233 1.00 78.06 231 ASP A O 1
ATOM 1909 N N . SER A 1 232 ? -9.787 -6.773 17.794 1.00 80.12 232 SER A N 1
ATOM 1910 C CA . SER A 1 232 ? -10.814 -5.875 18.321 1.00 80.12 232 SER A CA 1
ATOM 1911 C C . SER A 1 232 ? -12.208 -6.452 18.081 1.00 80.12 232 SER A C 1
ATOM 1913 O O . SER A 1 232 ? -13.008 -6.546 19.017 1.00 80.12 232 SER A O 1
ATOM 1915 N N . PHE A 1 233 ? -12.479 -6.905 16.854 1.00 81.69 233 PHE A N 1
ATOM 1916 C CA . PHE A 1 233 ? -13.749 -7.521 16.480 1.00 81.69 233 PHE A CA 1
ATOM 1917 C C . PHE A 1 233 ? -13.971 -8.854 17.197 1.00 81.69 233 PHE A C 1
ATOM 1919 O O . PHE A 1 233 ? -15.056 -9.073 17.733 1.00 81.69 233 PHE A O 1
ATOM 1926 N N . LEU A 1 234 ? -12.946 -9.704 17.299 1.00 79.25 234 LEU A N 1
ATOM 1927 C CA . LEU A 1 234 ? -13.019 -10.980 18.011 1.00 79.25 234 LEU A CA 1
ATOM 1928 C C . LEU A 1 234 ? -13.355 -10.782 19.494 1.00 79.25 234 LEU A C 1
ATOM 1930 O O . LEU A 1 234 ? -14.233 -11.462 20.016 1.00 79.25 234 LEU A O 1
ATOM 1934 N N . LYS A 1 235 ? -12.737 -9.798 20.161 1.00 82.56 235 LYS A N 1
ATOM 1935 C CA . LYS A 1 235 ? -13.089 -9.446 21.547 1.00 82.56 235 LYS A CA 1
ATOM 1936 C C . LYS A 1 235 ? -14.563 -9.069 21.689 1.00 82.56 235 LYS A C 1
ATOM 1938 O O . LYS A 1 235 ? -15.179 -9.435 22.684 1.00 82.56 235 LYS A O 1
ATOM 1943 N N . GLN A 1 236 ? -15.139 -8.353 20.719 1.00 76.94 236 GLN A N 1
ATOM 1944 C CA . GLN A 1 236 ? -16.565 -8.005 20.765 1.00 76.94 236 GLN A CA 1
ATOM 1945 C C . GLN A 1 236 ? -17.467 -9.219 20.598 1.00 76.94 236 GLN A C 1
ATOM 1947 O O . GLN A 1 236 ? -18.492 -9.298 21.270 1.00 76.94 236 GLN A O 1
ATOM 1952 N N . VAL A 1 237 ? -17.069 -10.165 19.746 1.00 74.62 237 VAL A N 1
ATOM 1953 C CA . VAL A 1 237 ? -17.781 -11.435 19.600 1.00 74.62 237 VAL A CA 1
ATOM 1954 C C . VAL A 1 237 ? -17.769 -12.195 20.926 1.00 74.62 237 VAL A C 1
ATOM 1956 O O . VAL A 1 237 ? -18.828 -12.591 21.398 1.00 74.62 237 VAL A O 1
ATOM 1959 N N . SER A 1 238 ? -16.609 -12.322 21.576 1.00 72.50 238 SER A N 1
ATOM 1960 C CA . SER A 1 238 ? -16.490 -13.050 22.846 1.00 72.50 238 SER A CA 1
ATOM 1961 C C . SER A 1 238 ? -17.295 -12.420 23.985 1.00 72.50 238 SER A C 1
ATOM 1963 O O . SER A 1 238 ? -17.920 -13.148 24.746 1.00 72.50 238 SER A O 1
ATOM 1965 N N . ILE A 1 239 ? -17.321 -11.086 24.097 1.00 73.38 239 ILE A N 1
ATOM 1966 C CA . ILE A 1 239 ? -18.080 -10.376 25.146 1.00 73.38 239 ILE A CA 1
ATOM 1967 C C . ILE A 1 239 ? -19.594 -10.588 25.006 1.00 73.38 239 ILE A C 1
ATOM 1969 O O . ILE A 1 239 ? -20.305 -10.487 25.991 1.00 73.38 239 ILE A O 1
ATOM 1973 N N . PHE A 1 240 ? -20.113 -10.872 23.811 1.00 66.88 240 PHE A N 1
ATOM 1974 C CA . PHE A 1 240 ? -21.550 -11.096 23.633 1.00 66.88 240 PHE A CA 1
ATOM 1975 C C . PHE A 1 240 ? -22.035 -12.428 24.232 1.00 66.88 240 PHE A C 1
ATOM 1977 O O . PHE A 1 240 ? -23.212 -12.554 24.562 1.00 66.88 240 PHE A O 1
ATOM 1984 N N . PHE A 1 241 ? -21.144 -13.416 24.357 1.00 64.50 241 PHE A N 1
ATOM 1985 C CA . PHE A 1 241 ? -21.468 -14.748 24.877 1.00 64.50 241 PHE A CA 1
ATOM 1986 C C . PHE A 1 241 ? -21.278 -14.889 26.398 1.00 64.50 241 PHE A C 1
ATOM 1988 O O . PHE A 1 241 ? -21.595 -15.950 26.934 1.00 64.50 241 PHE A O 1
ATOM 1995 N N . TYR A 1 242 ? -20.780 -13.849 27.075 1.00 53.72 242 TYR A N 1
ATOM 1996 C CA . TYR A 1 242 ? -20.636 -13.763 28.534 1.00 53.72 242 TYR A CA 1
ATOM 1997 C C . TYR A 1 242 ? -21.568 -12.689 29.102 1.00 53.72 242 TYR A C 1
ATOM 1999 O O . TYR A 1 242 ? -22.147 -12.937 30.181 1.00 53.72 242 TYR A O 1
#

pLDDT: mean 85.81, std 8.45, range [53.72, 96.81]

Secondary structure (DSSP, 8-state):
-TTTTT-TT-TTHHHHHHHHHHHHHHHHH-TTS-HHHHHHHHHHHHHHHHHHHHHHHHHHTTHHHHHHHHHHHHHHHHTB-TTS-BSSSSGGG---TT--HHHHHHHHHHHHHHHHHHS-STHHHHHHHHHHHHHHHHHHHHHHHHHHHHHHHTTS---HHHHHHHHHHHHHHHHHHHHHHHHHHHHT--HHHHHHHHHHHHHH--SS-HHHHHHHHHHHTTTSTTTTTHHHHHHHHHHHT-

Nearest PDB structures (foldseek):
  2q12-assembly1_A-2  TM=2.867E-01  e=5.400E-01  Homo sapiens
  2z0n-assembly1_A-2  TM=2.827E-01  e=7.094E-01  Homo sapiens
  5c21-assembly1_B  TM=3.166E-01  e=1.761E+00  Escherichia coli
  9g2r-assembly1_A  TM=1.918E-01  e=4.178E+00  Homo sapiens

InterPro domains:
  IPR033031 Scc2/Nipped-B family [PTHR21704]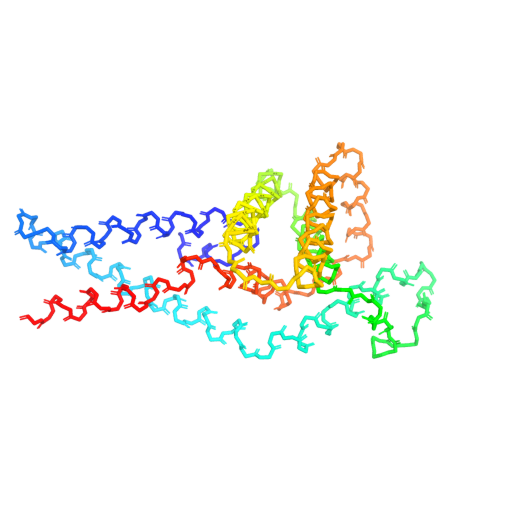 (2-236)

Organism: Trichostrongylus colubriformis (NCBI:txid6319)

Radius of gyration: 21.67 Å; Cα contacts (8 Å, |Δi|>4): 200; chains: 1; bounding box: 59×35×58 Å